Protein AF-0000000084544624 (afdb_homodimer)

Nearest PDB structures (foldseek):
  2cv8-assembly1_B  TM=8.855E-01  e=1.247E-13  Sulfurisphaera tokodaii
  2cv8-assembly1_A  TM=8.814E-01  e=3.179E-13  Sulfurisphaera tokodaii
  5x89-assembly1_A-2  TM=8.756E-01  e=5.962E-12  Methanopyrus kandleri AV19
  3iey-assembly1_B  TM=8.112E-01  e=3.050E-09  Nanoarchaeum equitans
  2zyz-assembly1_A  TM=8.844E-01  e=1.560E-06  Pyrobaculum aerophilum

Solvent-accessible surface area (backbone atoms only — not comparable to full-atom values): 20424 Å² total; per-residue (Å²): 127,87,83,63,68,76,38,64,33,37,53,54,99,90,29,43,36,27,62,53,61,70,55,33,52,55,38,44,75,63,52,46,55,48,79,55,94,80,23,28,37,35,49,69,50,56,46,45,44,33,35,68,71,65,26,42,50,38,25,50,88,92,41,75,53,51,48,70,59,47,49,56,58,47,47,76,79,32,89,54,46,66,60,39,30,48,54,50,46,55,44,43,75,29,36,37,36,64,40,77,44,88,74,72,70,49,25,28,29,36,26,59,63,91,30,72,84,76,48,74,51,54,34,35,35,32,52,43,46,33,81,40,67,44,40,41,46,59,52,50,51,52,44,52,54,36,41,75,72,70,25,43,34,27,41,32,34,36,42,95,87,62,48,76,46,40,29,40,47,44,80,52,79,86,65,74,38,74,73,75,69,63,72,71,65,74,111,126,87,84,64,69,76,38,63,33,36,54,52,96,90,29,44,36,27,61,54,61,70,55,35,52,54,38,46,76,64,51,48,53,48,78,56,96,80,24,29,38,35,49,71,48,55,46,44,46,33,34,68,70,65,25,42,49,36,24,50,87,91,41,74,52,51,47,68,60,48,50,54,58,47,47,76,78,31,87,53,46,66,60,39,30,48,53,50,47,55,44,43,74,29,36,36,36,64,39,78,46,89,74,72,71,50,25,28,30,36,27,58,62,91,32,74,85,76,50,75,50,52,35,36,36,31,54,43,46,32,82,40,67,45,41,41,45,60,51,49,50,51,44,51,54,37,41,74,72,70,24,44,33,28,41,32,34,37,43,94,87,60,49,75,48,38,28,39,48,44,79,52,78,86,65,74,40,76,77,75,70,62,68,72,63,73,110

Radius of gyration: 27.79 Å; Cα contacts (8 Å, |Δi|>4): 700; chains: 2; bounding box: 41×89×65 Å

Organism: NCBI:txid1582439

InterPro domains:
  IPR006676 tRNA-splicing endonuclease [PTHR21227] (35-168)
  IPR006676 tRNA-splicing endonuclease [TIGR00324] (8-170)
  IPR006677 tRNA intron endonuclease, catalytic domain-like [PF01974] (82-166)
  IPR006677 tRNA intron endonuclease, catalytic domain-like [cd22363] (80-170)
  IPR006678 tRNA intron endonuclease, N-terminal [PF02778] (7-71)
  IPR011856 tRNA endonuclease-like domain superfamily [G3DSA:3.40.1350.10] (76-173)
  IPR036167 tRNA intron endonuclease, catalytic domain-like superfamily [SSF53032] (81-171)
  IPR036740 tRNA intron endonuclease, N-terminal domain superfamily [SSF55267] (7-77)

Structure (mmCIF, N/CA/C/O backbone):
data_AF-0000000084544624-model_v1
#
loop_
_entity.id
_entity.type
_entity.pdbx_description
1 polymer 'tRNA intron endonuclease'
#
loop_
_atom_site.group_PDB
_atom_site.id
_atom_site.type_symbol
_atom_site.label_atom_id
_atom_site.label_alt_id
_atom_site.label_comp_id
_atom_site.label_asym_id
_atom_site.label_entity_id
_atom_site.label_seq_id
_atom_site.pdbx_PDB_ins_code
_atom_site.Cartn_x
_atom_site.Cartn_y
_atom_site.Cartn_z
_atom_site.occupancy
_atom_site.B_iso_or_equiv
_atom_site.auth_seq_id
_atom_site.auth_comp_id
_atom_site.auth_asym_id
_atom_site.auth_atom_id
_atom_site.pdbx_PDB_model_num
ATOM 1 N N . MET A 1 1 ? 5.465 -30.672 2.875 1 54.81 1 MET A N 1
ATOM 2 C CA . MET A 1 1 ? 5.984 -31.172 1.601 1 54.81 1 MET A CA 1
ATOM 3 C C . MET A 1 1 ? 4.863 -31.328 0.581 1 54.81 1 MET A C 1
ATOM 5 O O . MET A 1 1 ? 3.713 -31.578 0.951 1 54.81 1 MET A O 1
ATOM 9 N N . GLU A 1 2 ? 5.16 -30.719 -0.629 1 64.62 2 GLU A N 1
ATOM 10 C CA . GLU A 1 2 ? 4.172 -30.844 -1.696 1 64.62 2 GLU A CA 1
ATOM 11 C C . GLU A 1 2 ? 3.812 -32.312 -1.944 1 64.62 2 GLU A C 1
ATOM 13 O O . GLU A 1 2 ? 4.695 -33.156 -2.125 1 64.62 2 GLU A O 1
ATOM 18 N N . ASP A 1 3 ? 2.613 -32.688 -1.65 1 80.75 3 ASP A N 1
ATOM 19 C CA . ASP A 1 3 ? 2.133 -34.062 -1.745 1 80.75 3 ASP A CA 1
ATOM 20 C C . ASP A 1 3 ? 1.668 -34.375 -3.164 1 80.75 3 ASP A C 1
ATOM 22 O O . ASP A 1 3 ? 0.894 -35.312 -3.371 1 80.75 3 ASP A O 1
ATOM 26 N N . THR A 1 4 ? 2.221 -33.719 -4.066 1 87.31 4 THR A N 1
ATOM 27 C CA . THR A 1 4 ? 1.845 -33.938 -5.457 1 87.31 4 THR A CA 1
ATOM 28 C C . THR A 1 4 ? 2.629 -35.125 -6.055 1 87.31 4 THR A C 1
ATOM 30 O O . THR A 1 4 ? 3.852 -35.188 -5.914 1 87.31 4 THR A O 1
ATOM 33 N N . PRO A 1 5 ? 1.947 -36.062 -6.625 1 91.44 5 PRO A N 1
ATOM 34 C CA . PRO A 1 5 ? 2.672 -37.188 -7.25 1 91.44 5 PRO A CA 1
ATOM 35 C C . PRO A 1 5 ? 3.453 -36.75 -8.492 1 91.44 5 PRO A C 1
ATOM 37 O O . PRO A 1 5 ? 3.164 -35.719 -9.07 1 91.44 5 PRO A O 1
ATOM 40 N N . LEU A 1 6 ? 4.43 -37.625 -8.805 1 97.06 6 LEU A N 1
ATOM 41 C CA . LEU A 1 6 ? 5.191 -37.375 -10.023 1 97.06 6 LEU A CA 1
ATOM 42 C C . LEU A 1 6 ? 4.309 -37.531 -11.258 1 97.06 6 LEU A C 1
ATOM 44 O O . LEU A 1 6 ? 3.57 -38.531 -11.375 1 97.06 6 LEU A O 1
ATOM 48 N N . VAL A 1 7 ? 4.363 -36.531 -12.148 1 98.06 7 VAL A N 1
ATOM 49 C CA . VAL A 1 7 ? 3.547 -36.562 -13.359 1 98.06 7 VAL A CA 1
ATOM 50 C C . VAL A 1 7 ? 4.434 -36.375 -14.594 1 98.06 7 VAL A C 1
ATOM 52 O O . VAL A 1 7 ? 5.574 -35.938 -14.484 1 98.06 7 VAL A O 1
ATOM 55 N N . LYS A 1 8 ? 3.906 -36.875 -15.68 1 98.12 8 LYS A N 1
ATOM 56 C CA . LYS A 1 8 ? 4.613 -36.781 -16.953 1 98.12 8 LYS A CA 1
ATOM 57 C C . LYS A 1 8 ? 3.834 -35.906 -17.938 1 98.12 8 LYS A C 1
ATOM 59 O O . LYS A 1 8 ? 2.609 -36 -18.031 1 98.12 8 LYS A O 1
ATOM 64 N N . GLY A 1 9 ? 4.574 -34.969 -18.562 1 98.12 9 GLY A N 1
ATOM 65 C CA . GLY A 1 9 ? 3.939 -34.125 -19.547 1 98.12 9 GLY A CA 1
ATOM 66 C C . GLY A 1 9 ? 4.812 -33.844 -20.75 1 98.12 9 GLY A C 1
ATOM 67 O O . GLY A 1 9 ? 5.977 -34.25 -20.781 1 98.12 9 GLY A O 1
ATOM 68 N N . ILE A 1 10 ? 4.207 -33.281 -21.781 1 98.12 10 ILE A N 1
ATOM 69 C CA . ILE A 1 10 ? 4.918 -32.906 -22.984 1 98.12 10 ILE A CA 1
ATOM 70 C C . ILE A 1 10 ? 4.734 -31.406 -23.219 1 98.12 10 ILE A C 1
ATOM 72 O O . ILE A 1 10 ? 3.707 -30.828 -22.844 1 98.12 10 ILE A O 1
ATOM 76 N N . LEU A 1 11 ? 5.719 -30.766 -23.781 1 97.38 11 LEU A N 1
ATOM 77 C CA . LEU A 1 11 ? 5.641 -29.359 -24.141 1 97.38 11 LEU A CA 1
ATOM 78 C C . LEU A 1 11 ? 4.984 -29.172 -25.5 1 97.38 11 LEU A C 1
ATOM 80 O O . LEU A 1 11 ? 5.492 -29.672 -26.516 1 97.38 11 LEU A O 1
ATOM 84 N N . VAL A 1 12 ? 3.867 -28.547 -25.531 1 93.12 12 VAL A N 1
ATOM 85 C CA . VAL A 1 12 ? 3.145 -28.219 -26.75 1 93.12 12 VAL A CA 1
ATOM 86 C C . VAL A 1 12 ? 3.037 -26.703 -26.906 1 93.12 12 VAL A C 1
ATOM 88 O O . VAL A 1 12 ? 2.389 -26.031 -26.094 1 93.12 12 VAL A O 1
ATOM 91 N N . SER A 1 13 ? 3.652 -25.984 -28 1 90.94 13 SER A N 1
ATOM 92 C CA . SER A 1 13 ? 3.631 -24.547 -28.219 1 90.94 13 SER A CA 1
ATOM 93 C C . SER A 1 13 ? 4.047 -23.797 -26.953 1 90.94 13 SER A C 1
ATOM 95 O O . SER A 1 13 ? 3.346 -22.875 -26.516 1 90.94 13 SER A O 1
ATOM 97 N N . ASP A 1 14 ? 4.977 -24.281 -26.188 1 90.81 14 ASP A N 1
ATOM 98 C CA . ASP A 1 14 ? 5.609 -23.688 -25.016 1 90.81 14 ASP A CA 1
ATOM 99 C C . ASP A 1 14 ? 4.719 -23.812 -23.781 1 90.81 14 ASP A C 1
ATOM 101 O O . ASP A 1 14 ? 4.879 -23.062 -22.812 1 90.81 14 ASP A O 1
ATOM 105 N N . GLN A 1 15 ? 3.762 -24.719 -23.859 1 96.19 15 GLN A N 1
ATOM 106 C CA . GLN A 1 15 ? 2.912 -25.016 -22.719 1 96.19 15 GLN A CA 1
ATOM 107 C C . GLN A 1 15 ? 2.99 -26.5 -22.344 1 96.19 15 GLN A C 1
ATOM 109 O O . GLN A 1 15 ? 2.998 -27.359 -23.219 1 96.19 15 GLN A O 1
ATOM 114 N N . ALA A 1 16 ? 3.084 -26.734 -21.047 1 98.38 16 ALA A N 1
ATOM 115 C CA . ALA A 1 16 ? 3.096 -28.109 -20.578 1 98.38 16 ALA A CA 1
ATOM 116 C C . ALA A 1 16 ? 1.699 -28.719 -20.641 1 98.38 16 ALA A C 1
ATOM 118 O O . ALA A 1 16 ? 0.724 -28.109 -20.203 1 98.38 16 ALA A O 1
ATOM 119 N N . CYS A 1 17 ? 1.664 -29.938 -21.172 1 98.38 17 CYS A N 1
ATOM 120 C CA . CYS A 1 17 ? 0.402 -30.641 -21.359 1 98.38 17 CYS A CA 1
ATOM 121 C C . CYS A 1 17 ? 0.46 -32.031 -20.75 1 98.38 17 CYS A C 1
ATOM 123 O O . CYS A 1 17 ? 1.406 -32.781 -20.984 1 98.38 17 CYS A O 1
ATOM 125 N N . ILE A 1 18 ? -0.492 -32.312 -19.859 1 98.5 18 ILE A N 1
ATOM 126 C CA . ILE A 1 18 ? -0.636 -33.625 -19.234 1 98.5 18 ILE A CA 1
ATOM 127 C C . ILE A 1 18 ? -1.84 -34.375 -19.844 1 98.5 18 ILE A C 1
ATOM 129 O O . ILE A 1 18 ? -2.953 -33.812 -19.844 1 98.5 18 ILE A O 1
ATOM 133 N N . SER A 1 19 ? -1.668 -35.625 -20.297 1 97.81 19 SER A N 1
ATOM 134 C CA . SER A 1 19 ? -2.742 -36.312 -21 1 97.81 19 SER A CA 1
ATOM 135 C C . SER A 1 19 ? -3.221 -37.531 -20.234 1 97.81 19 SER A C 1
ATOM 137 O O . SER A 1 19 ? -4.316 -38.062 -20.484 1 97.81 19 SER A O 1
ATOM 139 N N . ASP A 1 20 ? -2.283 -38.094 -19.344 1 97.44 20 ASP A N 1
ATOM 140 C CA . ASP A 1 20 ? -2.695 -39.25 -18.562 1 97.44 20 ASP A CA 1
ATOM 141 C C . ASP A 1 20 ? -3.861 -38.875 -17.641 1 97.44 20 ASP A C 1
ATOM 143 O O . ASP A 1 20 ? -3.756 -37.969 -16.812 1 97.44 20 ASP A O 1
ATOM 147 N N . GLY A 1 21 ? -4.926 -39.562 -17.734 1 97.25 21 GLY A N 1
ATOM 148 C CA . GLY A 1 21 ? -6.16 -39.25 -17.031 1 97.25 21 GLY A CA 1
ATOM 149 C C . GLY A 1 21 ? -5.992 -39.188 -15.523 1 97.25 21 GLY A C 1
ATOM 150 O O . GLY A 1 21 ? -6.523 -38.281 -14.875 1 97.25 21 GLY A O 1
ATOM 151 N N . ASP A 1 22 ? -5.32 -40.156 -14.969 1 97 22 ASP A N 1
ATOM 152 C CA . ASP A 1 22 ? -5.105 -40.188 -13.523 1 97 22 ASP A CA 1
ATOM 153 C C . ASP A 1 22 ? -4.293 -39 -13.062 1 97 22 ASP A C 1
ATOM 155 O O . ASP A 1 22 ? -4.613 -38.375 -12.047 1 97 22 ASP A O 1
ATOM 159 N N . MET A 1 23 ? -3.305 -38.688 -13.82 1 97.5 23 MET A N 1
ATOM 160 C CA . MET A 1 23 ? -2.451 -37.562 -13.492 1 97.5 23 MET A CA 1
ATOM 161 C C . MET A 1 23 ? -3.223 -36.25 -13.609 1 97.5 23 MET A C 1
ATOM 163 O O . MET A 1 23 ? -3.066 -35.344 -12.781 1 97.5 23 MET A O 1
ATOM 167 N N . VAL A 1 24 ? -4.02 -36.156 -14.656 1 97.56 24 VAL A N 1
ATOM 168 C CA . VAL A 1 24 ? -4.863 -35 -14.859 1 97.56 24 VAL A CA 1
ATOM 169 C C . VAL A 1 24 ? -5.766 -34.781 -13.641 1 97.56 24 VAL A C 1
ATOM 171 O O . VAL A 1 24 ? -5.844 -33.688 -13.102 1 97.56 24 VAL A O 1
ATOM 174 N N . HIS A 1 25 ? -6.395 -35.844 -13.227 1 95.69 25 HIS A N 1
ATOM 175 C CA . HIS A 1 25 ? -7.328 -35.781 -12.109 1 95.69 25 HIS A CA 1
ATOM 176 C C . HIS A 1 25 ? -6.625 -35.344 -10.828 1 95.69 25 HIS A C 1
ATOM 178 O O . HIS A 1 25 ? -7.133 -34.5 -10.094 1 95.69 25 HIS A O 1
ATOM 184 N N . GLU A 1 26 ? -5.457 -35.844 -10.562 1 94.25 26 GLU A N 1
ATOM 185 C CA . GLU A 1 26 ? -4.691 -35.531 -9.367 1 94.25 26 GLU A CA 1
ATOM 186 C C . GLU A 1 26 ? -4.309 -34.062 -9.336 1 94.25 26 GLU A C 1
ATOM 188 O O . GLU A 1 26 ? -4.465 -33.375 -8.32 1 94.25 26 GLU A O 1
ATOM 193 N N . LEU A 1 27 ? -3.818 -33.594 -10.422 1 96.25 27 LEU A N 1
ATOM 194 C CA . LEU A 1 27 ? -3.391 -32.188 -10.516 1 96.25 27 LEU A CA 1
ATOM 195 C C . LEU A 1 27 ? -4.586 -31.25 -10.406 1 96.25 27 LEU A C 1
ATOM 197 O O . LEU A 1 27 ? -4.512 -30.234 -9.727 1 96.25 27 LEU A O 1
ATOM 201 N N . GLU A 1 28 ? -5.621 -31.641 -11.062 1 94 28 GLU A N 1
ATOM 202 C CA . GLU A 1 28 ? -6.828 -30.828 -11.023 1 94 28 GLU A CA 1
ATOM 203 C C . GLU A 1 28 ? -7.34 -30.672 -9.594 1 94 28 GLU A C 1
ATOM 205 O O . GLU A 1 28 ? -7.727 -29.578 -9.18 1 94 28 GLU A O 1
ATOM 210 N N . LEU A 1 29 ? -7.34 -31.703 -8.836 1 90.31 29 LEU A N 1
ATOM 211 C CA . LEU A 1 29 ? -7.805 -31.688 -7.453 1 90.31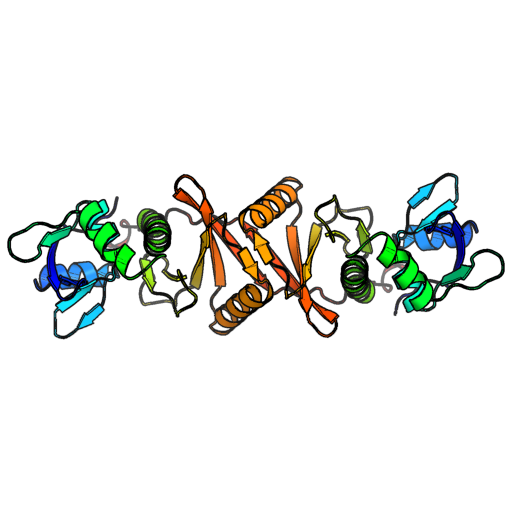 29 LEU A CA 1
ATOM 212 C C . LEU A 1 29 ? -6.957 -30.75 -6.602 1 90.31 29 LEU A C 1
ATOM 214 O O . LEU A 1 29 ? -7.457 -30.141 -5.648 1 90.31 29 LEU A O 1
ATOM 218 N N . LYS A 1 30 ? -5.758 -30.656 -7.023 1 92 30 LYS A N 1
ATOM 219 C CA . LYS A 1 30 ? -4.836 -29.828 -6.238 1 92 30 LYS A CA 1
ATOM 220 C C . LYS A 1 30 ? -4.805 -28.391 -6.746 1 92 30 LYS A C 1
ATOM 222 O O . LYS A 1 30 ? -4.039 -27.578 -6.242 1 92 30 LYS A O 1
ATOM 227 N N . GLY A 1 31 ? -5.555 -28.125 -7.785 1 92.56 31 GLY A N 1
ATOM 228 C CA . GLY A 1 31 ? -5.742 -26.75 -8.242 1 92.56 31 GLY A CA 1
ATOM 229 C C . GLY A 1 31 ? -4.777 -26.359 -9.344 1 92.56 31 GLY A C 1
ATOM 230 O O . GLY A 1 31 ? -4.59 -25.172 -9.609 1 92.56 31 GLY A O 1
ATOM 231 N N . TYR A 1 32 ? -4.148 -27.375 -9.953 1 96.38 32 TYR A N 1
ATOM 232 C CA . TYR A 1 32 ? -3.213 -27.062 -11.023 1 96.38 32 TYR A CA 1
ATOM 233 C C . TYR A 1 32 ? -3.922 -27.016 -12.375 1 96.38 32 TYR A C 1
ATOM 235 O O . TYR A 1 32 ? -4.84 -27.797 -12.625 1 96.38 32 TYR A O 1
ATOM 243 N N . GLY A 1 33 ? -3.541 -26.109 -13.188 1 96.88 33 GLY A N 1
ATOM 244 C CA . GLY A 1 33 ? -3.809 -26.109 -14.617 1 96.88 33 GLY A CA 1
ATOM 245 C C . GLY A 1 33 ? -5.273 -25.891 -14.953 1 96.88 33 GLY A C 1
ATOM 246 O O . GLY A 1 33 ? -6.062 -25.5 -14.094 1 96.88 33 GLY A O 1
ATOM 247 N N . GLU A 1 34 ? -5.539 -25.984 -16.219 1 96.69 34 GLU A N 1
ATOM 248 C CA . GLU A 1 34 ? -6.875 -25.922 -16.812 1 96.69 34 GLU A CA 1
ATOM 249 C C . GLU A 1 34 ? -7.117 -27.078 -17.766 1 96.69 34 GLU A C 1
ATOM 251 O O . GLU A 1 34 ? -6.227 -27.469 -18.531 1 96.69 34 GLU A O 1
ATOM 256 N N . ILE A 1 35 ? -8.312 -27.594 -17.688 1 96.62 35 ILE A N 1
ATOM 257 C CA . ILE A 1 35 ? -8.641 -28.75 -18.516 1 96.62 35 ILE A CA 1
ATOM 258 C C . ILE A 1 35 ? -9.242 -28.281 -19.844 1 96.62 35 ILE A C 1
ATOM 260 O O . ILE A 1 35 ? -10.125 -27.422 -19.859 1 96.62 35 ILE A O 1
ATOM 264 N N . GLU A 1 36 ? -8.711 -28.766 -20.859 1 95.88 36 GLU A N 1
ATOM 265 C CA . GLU A 1 36 ? -9.242 -28.594 -22.219 1 95.88 36 GLU A CA 1
ATOM 266 C C . GLU A 1 36 ? -9.195 -29.891 -23 1 95.88 36 GLU A C 1
ATOM 268 O O . GLU A 1 36 ? -8.125 -30.469 -23.188 1 95.88 36 GLU A O 1
ATOM 273 N N . LYS A 1 37 ? -10.367 -30.438 -23.438 1 94.69 37 LYS A N 1
ATOM 274 C CA . LYS A 1 37 ? -10.461 -31.672 -24.203 1 94.69 37 LYS A CA 1
ATOM 275 C C . LYS A 1 37 ? -9.758 -32.812 -23.5 1 94.69 37 LYS A C 1
ATOM 277 O O . LYS A 1 37 ? -8.906 -33.5 -24.078 1 94.69 37 LYS A O 1
ATOM 282 N N . GLU A 1 38 ? -9.953 -32.969 -22.203 1 95.25 38 GLU A N 1
ATOM 283 C CA . GLU A 1 38 ? -9.531 -34.094 -21.344 1 95.25 38 GLU A CA 1
ATOM 284 C C . GLU A 1 38 ? -8.031 -34.031 -21.078 1 95.25 38 GLU A C 1
ATOM 286 O O . GLU A 1 38 ? -7.445 -35 -20.578 1 95.25 38 GLU A O 1
ATOM 291 N N . LYS A 1 39 ? -7.418 -32.969 -21.5 1 97.69 39 LYS A N 1
ATOM 292 C CA . LYS A 1 39 ? -6.016 -32.719 -21.188 1 97.69 39 LYS A CA 1
ATOM 293 C C . LYS A 1 39 ? -5.867 -31.547 -20.219 1 97.69 39 LYS A C 1
ATOM 295 O O . LYS A 1 39 ? -6.734 -30.672 -20.156 1 97.69 39 LYS A O 1
ATOM 300 N N . LEU A 1 40 ? -4.805 -31.656 -19.453 1 98.31 40 LEU A N 1
ATOM 301 C CA . LEU A 1 40 ? -4.539 -30.578 -18.516 1 98.31 40 LEU A CA 1
ATOM 302 C C . LEU A 1 40 ? -3.371 -29.719 -18.984 1 98.31 40 LEU A C 1
ATOM 304 O O . LEU A 1 40 ? -2.293 -30.234 -19.281 1 98.31 40 LEU A O 1
ATOM 308 N N . PHE A 1 41 ? -3.619 -28.438 -19.141 1 98.5 41 PHE A N 1
ATOM 309 C CA . PHE A 1 41 ? -2.594 -27.484 -19.531 1 98.5 41 PHE A CA 1
ATOM 310 C C . PHE A 1 41 ? -2.135 -26.656 -18.328 1 98.5 41 PHE A C 1
ATOM 312 O O . PHE A 1 41 ? -2.957 -26.094 -17.609 1 98.5 41 PHE A O 1
ATOM 319 N N . LEU A 1 42 ? -0.864 -26.656 -18.141 1 98.44 42 LEU A N 1
ATOM 320 C CA . LEU A 1 42 ? -0.293 -25.922 -17.016 1 98.44 42 LEU A CA 1
ATOM 321 C C . LEU A 1 42 ? 0.151 -24.531 -17.453 1 98.44 42 LEU A C 1
ATOM 323 O O . LEU A 1 42 ? 0.686 -24.344 -18.547 1 98.44 42 LEU A O 1
ATOM 327 N N . LYS A 1 43 ? -0.069 -23.594 -16.578 1 97.75 43 LYS A N 1
ATOM 328 C CA . LYS A 1 43 ? 0.558 -22.281 -16.75 1 97.75 43 LYS A CA 1
ATOM 329 C C . LYS A 1 43 ? 2.072 -22.375 -16.578 1 97.75 43 LYS A C 1
ATOM 331 O O . LYS A 1 43 ? 2.58 -23.328 -15.992 1 97.75 43 LYS A O 1
ATOM 336 N N . GLN A 1 44 ? 2.762 -21.375 -17.062 1 98.06 44 GLN A N 1
ATOM 337 C CA . GLN A 1 44 ? 4.219 -21.359 -17 1 98.06 44 GLN A CA 1
ATOM 338 C C . GLN A 1 44 ? 4.711 -21.469 -15.562 1 98.06 44 GLN A C 1
ATOM 340 O O . GLN A 1 44 ? 5.602 -22.266 -15.266 1 98.06 44 GLN A O 1
ATOM 345 N N . PHE A 1 45 ? 4.117 -20.703 -14.648 1 98.25 45 PHE A N 1
ATOM 346 C CA . PHE A 1 45 ? 4.582 -20.688 -13.266 1 98.25 45 PHE A CA 1
ATOM 347 C C . PHE A 1 45 ? 4.258 -22.016 -12.578 1 98.25 45 PHE A C 1
ATOM 349 O O . PHE A 1 45 ? 5.004 -22.469 -11.703 1 98.25 45 PHE A O 1
ATOM 356 N N . GLU A 1 46 ? 3.193 -22.625 -12.945 1 98.56 46 GLU A N 1
ATOM 357 C CA . GLU A 1 46 ? 2.871 -23.953 -12.414 1 98.56 46 GLU A CA 1
ATOM 358 C C . GLU A 1 46 ? 3.887 -24.984 -12.875 1 98.56 46 GLU A C 1
ATOM 360 O O . GLU A 1 46 ? 4.352 -25.812 -12.078 1 98.56 46 GLU A O 1
ATOM 365 N N . THR A 1 47 ? 4.168 -24.922 -14.156 1 98.75 47 THR A N 1
ATOM 366 C CA . THR A 1 47 ? 5.156 -25.828 -14.734 1 98.75 47 THR A CA 1
ATOM 367 C C . THR A 1 47 ? 6.504 -25.672 -14.031 1 98.75 47 THR A C 1
ATOM 369 O O . THR A 1 47 ? 7.113 -26.656 -13.617 1 98.75 47 THR A O 1
ATOM 372 N N . LEU A 1 48 ? 6.91 -24.469 -13.922 1 98.81 48 LEU A N 1
ATOM 373 C CA . LEU A 1 48 ? 8.172 -24.188 -13.25 1 98.81 48 LEU A CA 1
ATOM 374 C C . LEU A 1 48 ? 8.172 -24.734 -11.828 1 98.81 48 LEU A C 1
ATOM 376 O O . LEU A 1 48 ? 9.156 -25.328 -11.391 1 98.81 48 LEU A O 1
ATOM 380 N N . TYR A 1 49 ? 7.102 -24.578 -11.164 1 98.69 49 TYR A N 1
ATOM 381 C CA . TYR A 1 49 ? 7.008 -25.047 -9.789 1 98.69 49 TYR A CA 1
ATOM 382 C C . TYR A 1 49 ? 7.133 -26.562 -9.727 1 98.69 49 TYR A C 1
ATOM 384 O O . TYR A 1 49 ? 7.879 -27.109 -8.906 1 98.69 49 TYR A O 1
ATOM 392 N N . LEU A 1 50 ? 6.395 -27.25 -10.547 1 98.56 50 LEU A N 1
ATOM 393 C CA . LEU A 1 50 ? 6.41 -28.703 -10.539 1 98.56 50 LEU A CA 1
ATOM 394 C C . LEU A 1 50 ? 7.773 -29.234 -10.961 1 98.56 50 LEU A C 1
ATOM 396 O O . LEU A 1 50 ? 8.219 -30.281 -10.469 1 98.56 50 LEU A O 1
ATOM 400 N N . LEU A 1 51 ? 8.461 -28.578 -11.906 1 98.62 51 LEU A N 1
ATOM 401 C CA . LEU A 1 51 ? 9.836 -28.922 -12.25 1 98.62 51 LEU A CA 1
ATOM 402 C C . LEU A 1 51 ? 10.766 -28.688 -11.07 1 98.62 51 LEU A C 1
ATOM 404 O O . LEU A 1 51 ? 11.617 -29.531 -10.766 1 98.62 51 LEU A O 1
ATOM 408 N N . TYR A 1 52 ? 10.586 -27.578 -10.445 1 98.38 52 TYR A N 1
ATOM 409 C CA . TYR A 1 52 ? 11.406 -27.188 -9.297 1 98.38 52 TYR A CA 1
ATOM 410 C C . TYR A 1 52 ? 11.305 -28.219 -8.18 1 98.38 52 TYR A C 1
ATOM 412 O O . TYR A 1 52 ? 12.312 -28.578 -7.559 1 98.38 52 TYR A O 1
ATOM 420 N N . THR A 1 53 ? 10.133 -28.734 -7.922 1 97.88 53 THR A N 1
ATOM 421 C CA . THR A 1 53 ? 9.891 -29.672 -6.832 1 97.88 53 THR A CA 1
ATOM 422 C C . THR A 1 53 ? 10.117 -31.109 -7.301 1 97.88 53 THR A C 1
ATOM 424 O O . THR A 1 53 ? 9.852 -32.062 -6.559 1 97.88 53 THR A O 1
ATOM 427 N N . SER A 1 54 ? 10.5 -31.297 -8.555 1 97.69 54 SER A N 1
ATOM 428 C CA . SER A 1 54 ? 10.781 -32.594 -9.156 1 97.69 54 SER A CA 1
ATOM 429 C C . SER A 1 54 ? 9.516 -33.438 -9.227 1 97.69 54 SER A C 1
ATOM 431 O O . SER A 1 54 ? 9.57 -34.656 -9.016 1 97.69 54 SER A O 1
ATOM 433 N N . LYS A 1 55 ? 8.398 -32.812 -9.438 1 98.25 55 LYS A N 1
ATOM 434 C CA . LYS A 1 55 ? 7.137 -33.531 -9.523 1 98.25 55 LYS A CA 1
ATOM 435 C C . LYS A 1 55 ? 6.648 -33.594 -10.969 1 98.25 55 LYS A C 1
ATOM 437 O O . LYS A 1 55 ? 5.562 -34.125 -11.234 1 98.25 55 LYS A O 1
ATOM 442 N N . LEU A 1 56 ? 7.449 -33.156 -11.906 1 98.56 56 LEU A N 1
ATOM 443 C CA . LEU A 1 56 ? 7.086 -33.156 -13.32 1 98.56 56 LEU A CA 1
ATOM 444 C C . LEU A 1 56 ? 8.266 -33.594 -14.18 1 98.56 56 LEU A C 1
ATOM 446 O O . LEU A 1 56 ? 9.375 -33.094 -14.023 1 98.56 56 LEU A O 1
ATOM 450 N N . ILE A 1 57 ? 8.047 -34.594 -14.891 1 98.5 57 ILE A N 1
ATOM 451 C CA . ILE A 1 57 ? 8.945 -34.906 -15.984 1 98.5 57 ILE A CA 1
ATOM 452 C C . ILE A 1 57 ? 8.398 -34.344 -17.297 1 98.5 57 ILE A C 1
ATOM 454 O O . ILE A 1 57 ? 7.355 -34.812 -17.781 1 98.5 57 ILE A O 1
ATOM 458 N N . LEU A 1 58 ? 9.039 -33.344 -17.875 1 98.62 58 LEU A N 1
ATOM 459 C CA . LEU A 1 58 ? 8.57 -32.625 -19.047 1 98.62 58 LEU A CA 1
ATOM 460 C C . LEU A 1 58 ? 9.453 -32.938 -20.25 1 98.62 58 LEU A C 1
ATOM 462 O O . LEU A 1 58 ? 10.68 -32.938 -20.156 1 98.62 58 LEU A O 1
ATOM 466 N N . LYS A 1 59 ? 8.836 -33.281 -21.328 1 98.06 59 LYS A N 1
ATOM 467 C CA . LYS A 1 59 ? 9.602 -33.594 -22.531 1 98.06 59 LYS A CA 1
ATOM 468 C C . LYS A 1 59 ? 9.164 -32.719 -23.703 1 98.06 59 LYS A C 1
ATOM 470 O O . LYS A 1 59 ? 8 -32.344 -23.812 1 98.06 59 LYS A O 1
ATOM 475 N N . LYS A 1 60 ? 10.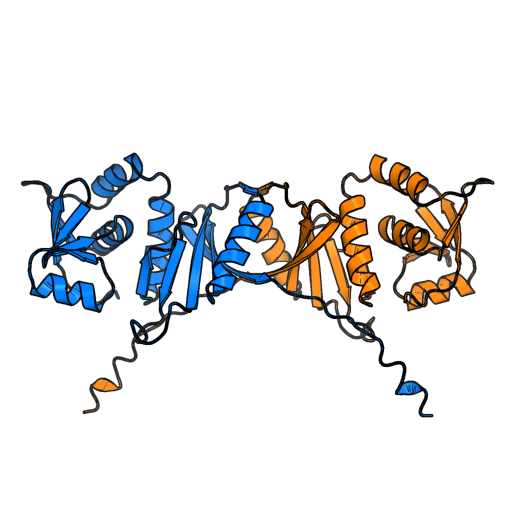016 -32.344 -24.5 1 96 60 LYS A N 1
ATOM 476 C CA . LYS A 1 60 ? 9.805 -31.797 -25.844 1 96 60 LYS A CA 1
ATOM 477 C C . LYS A 1 60 ? 10.375 -32.719 -26.906 1 96 60 LYS A C 1
ATOM 479 O O . LYS A 1 60 ? 11.594 -32.781 -27.094 1 96 60 LYS A O 1
ATOM 484 N N . GLY A 1 61 ? 9.547 -33.406 -27.562 1 91.94 61 GLY A N 1
ATOM 485 C CA . GLY A 1 61 ? 10.039 -34.5 -28.391 1 91.94 61 GLY A CA 1
ATOM 486 C C . GLY A 1 61 ? 10.742 -35.562 -27.578 1 91.94 61 GLY A C 1
ATOM 487 O O . GLY A 1 61 ? 10.156 -36.156 -26.656 1 91.94 61 GLY A O 1
ATOM 488 N N . LYS A 1 62 ? 12.031 -35.812 -27.812 1 91.81 62 LYS A N 1
ATOM 489 C CA . LYS A 1 62 ? 12.781 -36.875 -27.094 1 91.81 62 LYS A CA 1
ATOM 490 C C . LYS A 1 62 ? 13.648 -36.25 -26 1 91.81 62 LYS A C 1
ATOM 492 O O . LYS A 1 62 ? 14.281 -36.969 -25.219 1 91.81 62 LYS A O 1
ATOM 497 N N . LYS A 1 63 ? 13.555 -35 -25.938 1 96.06 63 LYS A N 1
ATOM 498 C CA . LYS A 1 63 ? 14.445 -34.312 -25 1 96.06 63 LYS A CA 1
ATOM 499 C C . LYS A 1 63 ? 13.711 -33.938 -23.719 1 96.06 63 LYS A C 1
ATOM 501 O O . LYS A 1 63 ? 12.578 -33.438 -23.781 1 96.06 63 LYS A O 1
ATOM 506 N N . GLN A 1 64 ? 14.344 -34.219 -22.672 1 97.5 64 GLN A N 1
ATOM 507 C CA . GLN A 1 64 ? 13.789 -33.781 -21.391 1 97.5 64 GLN A CA 1
ATOM 508 C C . GLN A 1 64 ? 14.094 -32.312 -21.125 1 97.5 64 GLN A C 1
ATOM 510 O O . GLN A 1 64 ? 15.211 -31.844 -21.375 1 97.5 64 GLN A O 1
ATOM 515 N N . ILE A 1 65 ? 13.148 -31.594 -20.703 1 98 65 ILE A N 1
ATOM 516 C CA . ILE A 1 65 ? 13.273 -30.172 -20.375 1 98 65 ILE A CA 1
ATOM 517 C C . ILE A 1 65 ? 13.352 -30 -18.859 1 98 65 ILE A C 1
ATOM 519 O O . ILE A 1 65 ? 12.469 -30.453 -18.141 1 98 65 ILE A O 1
ATOM 523 N N . ASP A 1 66 ? 14.414 -29.359 -18.391 1 98.19 66 ASP A N 1
ATOM 524 C CA . ASP A 1 66 ? 14.547 -29.141 -16.969 1 98.19 66 ASP A CA 1
ATOM 525 C C . ASP A 1 66 ? 14.117 -27.719 -16.594 1 98.19 66 ASP A C 1
ATOM 527 O O . ASP A 1 66 ? 13.641 -26.953 -17.438 1 98.19 66 ASP A O 1
ATOM 531 N N . PHE A 1 67 ? 14.219 -27.391 -15.359 1 98.62 67 PHE A N 1
ATOM 532 C CA . PHE A 1 67 ? 13.766 -26.125 -14.805 1 98.62 67 PHE A CA 1
ATOM 533 C C . PHE A 1 67 ? 14.43 -24.953 -15.523 1 98.62 67 PHE A C 1
ATOM 535 O O . PHE A 1 67 ? 13.75 -24.047 -16.016 1 98.62 67 PHE A O 1
ATOM 542 N N . ASP A 1 68 ? 15.734 -24.953 -15.609 1 98.5 68 ASP A N 1
ATOM 543 C CA . ASP A 1 68 ? 16.5 -23.828 -16.172 1 98.5 68 ASP A CA 1
ATOM 544 C C . ASP A 1 68 ? 16.156 -23.609 -17.641 1 98.5 68 ASP A C 1
ATOM 546 O O . ASP A 1 68 ? 15.977 -22.469 -18.078 1 98.5 68 ASP A O 1
ATOM 550 N N . SER A 1 69 ? 16.109 -24.734 -18.344 1 97.69 69 SER A N 1
ATOM 551 C CA . SER A 1 69 ? 15.75 -24.641 -19.75 1 97.69 69 SER A CA 1
ATOM 552 C C . SER A 1 69 ? 14.352 -24.047 -19.938 1 97.69 69 SER A C 1
ATOM 554 O O . SER A 1 69 ? 14.141 -23.188 -20.781 1 97.69 69 SER A O 1
ATOM 556 N N . PHE A 1 70 ? 13.414 -24.531 -19.156 1 98.44 70 PHE A N 1
ATOM 557 C CA . PHE A 1 70 ? 12.047 -24.031 -19.281 1 98.44 70 PHE A CA 1
ATOM 558 C C . PHE A 1 70 ? 11.961 -22.578 -18.844 1 98.44 70 PHE A C 1
ATOM 560 O O . PHE A 1 70 ? 11.242 -21.781 -19.453 1 98.44 70 PHE A O 1
ATOM 567 N N . MET A 1 71 ? 12.664 -22.172 -17.797 1 98.44 71 MET A N 1
ATOM 568 C CA . MET A 1 71 ? 12.727 -20.781 -17.375 1 98.44 71 MET A CA 1
ATOM 569 C C . MET A 1 71 ? 13.195 -19.891 -18.516 1 98.44 71 MET A C 1
ATOM 571 O O . MET A 1 71 ? 12.617 -18.828 -18.75 1 98.44 71 MET A O 1
ATOM 575 N N . ASN A 1 72 ? 14.164 -20.328 -19.156 1 97.69 72 ASN A N 1
ATOM 576 C CA . ASN A 1 72 ? 14.688 -19.562 -20.297 1 97.69 72 ASN A CA 1
ATOM 577 C C . ASN A 1 72 ? 13.633 -19.406 -21.391 1 97.69 72 ASN A C 1
ATOM 579 O O . ASN A 1 72 ? 13.508 -18.328 -21.984 1 97.69 72 ASN A O 1
ATOM 583 N N . ILE A 1 73 ? 12.969 -20.469 -21.625 1 96.94 73 ILE A N 1
ATOM 584 C CA . ILE A 1 73 ? 11.891 -20.422 -22.609 1 96.94 73 ILE A CA 1
ATOM 585 C C . ILE A 1 73 ? 10.844 -19.391 -22.172 1 96.94 73 ILE A C 1
ATOM 587 O O . ILE A 1 73 ? 10.414 -18.562 -22.969 1 96.94 73 ILE A O 1
ATOM 591 N N . CYS A 1 74 ? 10.422 -19.438 -20.938 1 97.88 74 CYS A N 1
ATOM 592 C CA . CYS A 1 74 ? 9.383 -18.578 -20.391 1 97.88 74 CYS A CA 1
ATOM 593 C C . CYS A 1 74 ? 9.812 -17.109 -20.438 1 97.88 74 CYS A C 1
ATOM 595 O O . CYS A 1 74 ? 9 -16.234 -20.734 1 97.88 74 CYS A O 1
ATOM 597 N N . GLN A 1 75 ? 11.047 -16.859 -20.156 1 97.25 75 GLN A N 1
ATOM 598 C CA . GLN A 1 75 ? 11.562 -15.492 -20.062 1 97.25 75 GLN A CA 1
ATOM 599 C C . GLN A 1 75 ? 11.516 -14.789 -21.406 1 97.25 75 GLN A C 1
ATOM 601 O O . GLN A 1 75 ? 11.5 -13.562 -21.484 1 97.25 75 GLN A O 1
ATOM 606 N N . LYS A 1 76 ? 11.461 -15.508 -22.484 1 96.19 76 LYS A N 1
ATOM 607 C CA . LYS A 1 76 ? 11.383 -14.938 -23.828 1 96.19 76 LYS A CA 1
ATOM 608 C C . LYS A 1 76 ? 10.023 -14.297 -24.078 1 96.19 76 LYS A C 1
ATOM 610 O O . LYS A 1 76 ? 9.914 -13.352 -24.859 1 96.19 76 LYS A O 1
ATOM 615 N N . THR A 1 77 ? 9.047 -14.766 -23.375 1 95.19 77 THR A N 1
ATOM 616 C CA . THR A 1 77 ? 7.691 -14.297 -23.672 1 95.19 77 THR A CA 1
ATOM 617 C C . THR A 1 77 ? 7.121 -13.531 -22.484 1 95.19 77 THR A C 1
ATOM 619 O O . THR A 1 77 ? 6.152 -12.781 -22.625 1 95.19 77 THR A O 1
ATOM 622 N N . ASP A 1 78 ? 7.648 -13.758 -21.359 1 95.38 78 ASP A N 1
ATOM 623 C CA . ASP A 1 78 ? 7.145 -13.133 -20.141 1 95.38 78 ASP A CA 1
ATOM 624 C C . ASP A 1 78 ? 8.289 -12.648 -19.25 1 95.38 78 ASP A C 1
ATOM 626 O O . ASP A 1 78 ? 8.891 -13.438 -18.516 1 95.38 78 ASP A O 1
ATOM 630 N N . SER A 1 79 ? 8.516 -11.359 -19.219 1 93.62 79 SER A N 1
ATOM 631 C CA . SER A 1 79 ? 9.625 -10.773 -18.469 1 93.62 79 SER A CA 1
ATOM 632 C C . SER A 1 79 ? 9.383 -10.859 -16.969 1 93.62 79 SER A C 1
ATOM 634 O O . SER A 1 79 ? 10.305 -10.664 -16.172 1 93.62 79 SER A O 1
ATOM 636 N N . GLU A 1 80 ? 8.164 -11.227 -16.562 1 94.56 80 GLU A N 1
ATOM 637 C CA . GLU A 1 80 ? 7.844 -11.258 -15.141 1 94.56 80 GLU A CA 1
ATOM 638 C C . GLU A 1 80 ? 7.754 -12.688 -14.625 1 94.56 80 GLU A C 1
ATOM 640 O O . GLU A 1 80 ? 7.316 -12.922 -13.5 1 94.56 80 GLU A O 1
ATOM 645 N N . ILE A 1 81 ? 8.156 -13.562 -15.359 1 96.75 81 ILE A N 1
ATOM 646 C CA . ILE A 1 81 ? 7.91 -14.961 -15.039 1 96.75 81 ILE A CA 1
ATOM 647 C C . ILE A 1 81 ? 8.648 -15.328 -13.75 1 96.75 81 ILE A C 1
ATOM 649 O O . ILE A 1 81 ? 8.148 -16.109 -12.945 1 96.75 81 ILE A O 1
ATOM 653 N N . LEU A 1 82 ? 9.875 -14.82 -13.57 1 95.75 82 LEU A N 1
ATOM 654 C CA . LEU A 1 82 ? 10.594 -15.133 -12.344 1 95.75 82 LEU A CA 1
ATOM 655 C C . LEU A 1 82 ? 9.828 -14.625 -11.125 1 95.75 82 LEU A C 1
ATOM 657 O O . LEU A 1 82 ? 9.688 -15.344 -10.133 1 95.75 82 LEU A O 1
ATOM 661 N N . THR A 1 83 ? 9.305 -13.43 -11.242 1 95.94 83 THR A N 1
ATOM 662 C CA . THR A 1 83 ? 8.5 -12.859 -10.172 1 95.94 83 THR A CA 1
ATOM 663 C C . THR A 1 83 ? 7.273 -13.727 -9.898 1 95.94 83 THR A C 1
ATOM 665 O O . THR A 1 83 ? 6.992 -14.062 -8.75 1 95.94 83 THR A O 1
ATOM 668 N N . LYS A 1 84 ? 6.613 -14.086 -10.945 1 97.31 84 LYS A N 1
ATOM 669 C CA . LYS A 1 84 ? 5.438 -14.938 -10.812 1 97.31 84 LYS A CA 1
ATOM 670 C C . LYS A 1 84 ? 5.793 -16.266 -10.156 1 97.31 84 LYS A C 1
ATOM 672 O O . LYS A 1 84 ? 5.102 -16.719 -9.234 1 97.31 84 LYS A O 1
ATOM 677 N N . PHE A 1 85 ? 6.898 -16.828 -10.562 1 98.12 85 PHE A N 1
ATOM 678 C CA . PHE A 1 85 ? 7.336 -18.109 -10.016 1 98.12 85 PHE A CA 1
ATOM 679 C C . PHE A 1 85 ? 7.637 -17.984 -8.523 1 98.12 85 PHE A C 1
ATOM 681 O O . PHE A 1 85 ? 7.223 -18.844 -7.734 1 98.12 85 PHE A O 1
ATOM 688 N N . LEU A 1 86 ? 8.32 -16.969 -8.141 1 98 86 LEU A N 1
ATOM 689 C CA . LEU A 1 86 ? 8.734 -16.828 -6.75 1 98 86 LEU A CA 1
ATOM 690 C C . LEU A 1 86 ? 7.52 -16.656 -5.84 1 98 86 LEU A C 1
ATOM 692 O O . LEU A 1 86 ? 7.473 -17.234 -4.754 1 98 86 LEU A O 1
ATOM 696 N N . ILE A 1 87 ? 6.559 -15.891 -6.285 1 98.06 87 ILE A N 1
ATOM 697 C CA . ILE A 1 87 ? 5.344 -15.711 -5.496 1 98.06 87 ILE A CA 1
ATOM 698 C C . ILE A 1 87 ? 4.574 -17.031 -5.43 1 98.06 87 ILE A C 1
ATOM 700 O O . ILE A 1 87 ? 4.168 -17.469 -4.352 1 98.06 87 ILE A O 1
ATOM 704 N N . TYR A 1 88 ? 4.406 -17.641 -6.574 1 97.88 88 TYR A N 1
ATOM 705 C CA . TYR A 1 88 ? 3.693 -18.922 -6.656 1 97.88 88 TYR A CA 1
ATOM 706 C C . TYR A 1 88 ? 4.336 -19.953 -5.746 1 97.88 88 TYR A C 1
ATOM 708 O O . TYR A 1 88 ? 3.648 -20.609 -4.957 1 97.88 88 TYR A O 1
ATOM 716 N N . ARG A 1 89 ? 5.625 -20.094 -5.863 1 97.44 89 ARG A N 1
ATOM 717 C CA . ARG A 1 89 ? 6.383 -21.062 -5.07 1 97.44 89 ARG A CA 1
ATOM 718 C C . ARG A 1 89 ? 6.195 -20.812 -3.578 1 97.44 89 ARG A C 1
ATOM 720 O O . ARG A 1 89 ? 5.949 -21.75 -2.812 1 97.44 89 ARG A O 1
ATOM 727 N N . ASP A 1 90 ? 6.305 -1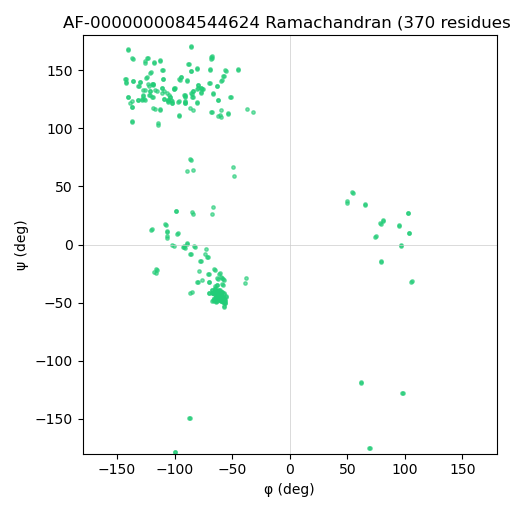9.594 -3.174 1 96.94 90 ASP A N 1
ATOM 728 C CA . ASP A 1 90 ? 6.184 -19.266 -1.757 1 96.94 90 ASP A CA 1
ATOM 729 C C . ASP A 1 90 ? 4.816 -19.672 -1.214 1 96.94 90 ASP A C 1
ATOM 731 O O . ASP A 1 90 ? 4.723 -20.312 -0.167 1 96.94 90 ASP A O 1
ATOM 735 N N . LEU A 1 91 ? 3.816 -19.328 -1.923 1 95.69 91 LEU A N 1
ATOM 736 C CA . LEU A 1 91 ? 2.453 -19.594 -1.477 1 95.69 91 LEU A CA 1
ATOM 737 C C . LEU A 1 91 ? 2.145 -21.094 -1.527 1 95.69 91 LEU A C 1
ATOM 739 O O . LEU A 1 91 ? 1.541 -21.641 -0.602 1 95.69 91 LEU A O 1
ATOM 743 N N . ARG A 1 92 ? 2.559 -21.75 -2.555 1 94.88 92 ARG A N 1
ATOM 744 C CA . ARG A 1 92 ? 2.342 -23.188 -2.662 1 94.88 92 ARG A CA 1
ATOM 745 C C . ARG A 1 92 ? 3.061 -23.938 -1.54 1 94.88 92 ARG A C 1
ATOM 747 O O . ARG A 1 92 ? 2.504 -24.875 -0.953 1 94.88 92 ARG A O 1
ATOM 754 N N . ASN A 1 93 ? 4.262 -23.516 -1.303 1 94.12 93 ASN A N 1
ATOM 755 C CA . ASN A 1 93 ? 5.02 -24.141 -0.22 1 94.12 93 ASN A CA 1
ATOM 756 C C . ASN A 1 93 ? 4.305 -24 1.12 1 94.12 93 ASN A C 1
ATOM 758 O O . ASN A 1 93 ? 4.434 -24.844 1.996 1 94.12 93 ASN A O 1
ATOM 762 N N . ARG A 1 94 ? 3.596 -23 1.212 1 92.12 94 ARG A N 1
ATOM 763 C CA . ARG A 1 94 ? 2.865 -22.75 2.447 1 92.12 94 ARG A CA 1
ATOM 764 C C . ARG A 1 94 ? 1.532 -23.484 2.459 1 92.12 94 ARG A C 1
ATOM 766 O O . ARG A 1 94 ? 0.804 -23.453 3.453 1 92.12 94 ARG A O 1
ATOM 773 N N . GLY A 1 95 ? 1.17 -24.062 1.359 1 90.56 95 GLY A N 1
ATOM 774 C CA . GLY A 1 95 ? 0.017 -24.953 1.32 1 90.56 95 GLY A CA 1
ATOM 775 C C . GLY A 1 95 ? -1.207 -24.312 0.693 1 90.56 95 GLY A C 1
ATOM 776 O O . GLY A 1 95 ? -2.309 -24.859 0.769 1 90.56 95 GLY A O 1
ATOM 777 N N . TYR A 1 96 ? -1.065 -23.203 0.107 1 91.94 96 TYR A N 1
ATOM 778 C CA . TYR A 1 96 ? -2.203 -22.531 -0.509 1 91.94 96 TYR A CA 1
ATOM 779 C C . TYR A 1 96 ? -2.428 -23.031 -1.931 1 91.94 96 TYR A C 1
ATOM 781 O O . TYR A 1 96 ? -1.489 -23.484 -2.594 1 91.94 96 TYR A O 1
ATOM 789 N N . VAL A 1 97 ? -3.691 -22.984 -2.285 1 92.94 97 VAL A N 1
ATOM 790 C CA . VAL A 1 97 ? -4.008 -23.109 -3.705 1 92.94 97 VAL A CA 1
ATOM 791 C C . VAL A 1 97 ? -3.91 -21.734 -4.379 1 92.94 97 VAL A C 1
ATOM 793 O O . VAL A 1 97 ? -4.457 -20.75 -3.883 1 92.94 97 VAL A O 1
ATOM 796 N N . VAL A 1 98 ? -3.199 -21.734 -5.43 1 95.31 98 VAL A N 1
ATOM 797 C CA . VAL A 1 98 ? -2.871 -20.484 -6.094 1 95.31 98 VAL A CA 1
ATOM 798 C C . VAL A 1 98 ? -3.27 -20.547 -7.566 1 95.31 98 VAL A C 1
ATOM 800 O O . VAL A 1 98 ? -2.869 -21.484 -8.281 1 95.31 98 VAL A O 1
ATOM 803 N N . LYS A 1 99 ? -4.066 -19.609 -7.953 1 95.25 99 LYS A N 1
ATOM 804 C CA . LYS A 1 99 ? -4.535 -19.562 -9.336 1 95.25 99 LYS A CA 1
ATOM 805 C C . LYS A 1 99 ? -4.188 -18.219 -9.992 1 95.25 99 LYS A C 1
ATOM 807 O O . LYS A 1 99 ? -3.91 -17.25 -9.297 1 95.25 99 LYS A O 1
ATOM 812 N N . ASP A 1 100 ? -4.215 -18.281 -11.289 1 95.88 100 ASP A N 1
ATOM 813 C CA . ASP A 1 100 ? -3.949 -17.078 -12.055 1 95.88 100 ASP A CA 1
ATOM 814 C C . ASP A 1 100 ? -4.891 -15.945 -11.633 1 95.88 100 ASP A C 1
ATOM 816 O O . ASP A 1 100 ? -6.027 -16.188 -11.234 1 95.88 100 ASP A O 1
ATOM 820 N N . GLY A 1 101 ? -4.352 -14.742 -11.766 1 95.56 101 GLY A N 1
ATOM 821 C CA . GLY A 1 101 ? -5.113 -13.578 -11.336 1 95.56 101 GLY A CA 1
ATOM 822 C C . GLY A 1 101 ? -6.031 -13.039 -12.414 1 95.56 101 GLY A C 1
ATOM 823 O O . GLY A 1 101 ? -6.602 -13.805 -13.195 1 95.56 101 GLY A O 1
ATOM 824 N N . PHE A 1 102 ? -6.262 -11.758 -12.406 1 94.25 102 PHE A N 1
ATOM 825 C CA . PHE A 1 102 ? -7.262 -11.133 -13.258 1 94.25 102 PHE A CA 1
ATOM 826 C C . PHE A 1 102 ? -6.613 -10.102 -14.18 1 94.25 102 PHE A C 1
ATOM 828 O O . PHE A 1 102 ? -7.273 -9.164 -14.625 1 94.25 102 PHE A O 1
ATOM 835 N N . GLY A 1 103 ? -5.297 -10.125 -14.258 1 92.31 103 GLY A N 1
ATOM 836 C CA . GLY A 1 103 ? -4.656 -9.258 -15.234 1 92.31 103 GLY A CA 1
ATOM 837 C C . GLY A 1 103 ? -4.043 -8.016 -14.617 1 92.31 103 GLY A C 1
ATOM 838 O O . GLY A 1 103 ? -3.916 -6.984 -15.289 1 92.31 103 GLY A O 1
ATOM 839 N N . PHE A 1 104 ? -3.656 -8.031 -13.422 1 91.38 104 PHE A N 1
ATOM 840 C CA . PHE A 1 104 ? -3.021 -6.902 -12.75 1 91.38 104 PHE A CA 1
ATOM 841 C C . PHE A 1 104 ? -1.507 -7.07 -12.727 1 91.38 104 PHE A C 1
ATOM 843 O O . PHE A 1 104 ? -0.842 -6.629 -11.789 1 91.38 104 PHE A O 1
ATOM 850 N N . GLY A 1 105 ? -1.019 -7.785 -13.773 1 90.62 105 GLY A N 1
ATOM 851 C CA . GLY A 1 105 ? 0.405 -8.078 -13.797 1 90.62 105 GLY A CA 1
ATOM 852 C C . GLY A 1 105 ? 0.734 -9.469 -13.266 1 90.62 105 GLY A C 1
ATOM 853 O O . GLY A 1 105 ? 0.195 -10.461 -13.75 1 90.62 105 GLY A O 1
ATOM 854 N N . SER A 1 106 ? 1.647 -9.477 -12.328 1 94.88 106 SER A N 1
ATOM 855 C CA . SER A 1 106 ? 1.956 -10.727 -11.633 1 94.88 106 SER A CA 1
ATOM 856 C C . SER A 1 106 ? 1.018 -10.945 -10.445 1 94.88 106 SER A C 1
ATOM 858 O O . SER A 1 106 ? 1.43 -10.828 -9.289 1 94.88 106 SER A O 1
ATOM 860 N N . ASP A 1 107 ? -0.181 -11.281 -10.789 1 96.38 107 ASP A N 1
ATOM 861 C CA . ASP A 1 107 ? -1.186 -11.391 -9.742 1 96.38 107 ASP A CA 1
ATOM 862 C C . ASP A 1 107 ? -1.735 -12.812 -9.641 1 96.38 107 ASP A C 1
ATOM 864 O O . ASP A 1 107 ? -1.714 -13.555 -10.625 1 96.38 107 ASP A O 1
ATOM 868 N N . PHE A 1 108 ? -2.256 -13.117 -8.461 1 97.5 108 PHE A N 1
ATOM 869 C CA . PHE A 1 108 ? -2.771 -14.453 -8.18 1 97.5 108 PHE A CA 1
ATOM 870 C C . PHE A 1 108 ? -4.02 -14.383 -7.309 1 97.5 108 PHE A C 1
ATOM 872 O O . PHE A 1 108 ? -4.094 -13.562 -6.391 1 97.5 108 PHE A O 1
ATOM 879 N N . ARG A 1 109 ? -4.945 -15.273 -7.617 1 95.75 109 ARG A N 1
ATOM 880 C CA . ARG A 1 109 ? -5.988 -15.617 -6.656 1 95.75 109 ARG A CA 1
ATOM 881 C C . ARG A 1 109 ? -5.508 -16.688 -5.684 1 95.75 109 ARG A C 1
ATOM 883 O O . ARG A 1 109 ? -4.918 -17.688 -6.094 1 95.75 109 ARG A O 1
ATOM 890 N N . VAL A 1 110 ? -5.738 -16.438 -4.461 1 94.06 110 VAL A N 1
ATOM 891 C CA . VAL A 1 110 ? -5.238 -17.375 -3.457 1 94.06 110 VAL A CA 1
ATOM 892 C C . VAL A 1 110 ? -6.402 -17.906 -2.627 1 94.06 110 VAL A C 1
ATOM 894 O O . VAL A 1 110 ? -7.219 -17.141 -2.119 1 94.06 110 VAL A O 1
ATOM 897 N N . TYR A 1 111 ? -6.395 -19.234 -2.492 1 88 111 TYR A N 1
ATOM 898 C CA . TYR A 1 111 ? -7.434 -19.938 -1.754 1 88 111 TYR A CA 1
ATOM 899 C C . TYR A 1 111 ? -6.84 -20.703 -0.573 1 88 111 TYR A C 1
ATOM 901 O O . TYR A 1 111 ? -5.719 -21.203 -0.653 1 88 111 TYR A O 1
ATOM 909 N N . GLU A 1 112 ? -7.633 -20.562 0.539 1 77.19 112 GLU A N 1
ATOM 910 C CA . GLU A 1 112 ? -7.188 -21.391 1.649 1 77.19 112 GLU A CA 1
ATOM 911 C C . GLU A 1 112 ? -7.41 -22.875 1.352 1 77.19 112 GLU A C 1
ATOM 913 O O . GLU A 1 112 ? -8.328 -23.234 0.605 1 77.19 112 GLU A O 1
ATOM 918 N N . ARG A 1 113 ? -6.461 -23.672 2.016 1 66.19 113 ARG A N 1
ATOM 919 C CA . ARG A 1 113 ? -6.574 -25.109 1.836 1 66.19 113 ARG A CA 1
ATOM 920 C C . ARG A 1 113 ? -7.941 -25.609 2.283 1 66.19 113 ARG A C 1
ATOM 922 O O . ARG A 1 113 ? -8.469 -25.172 3.305 1 66.19 113 ARG A O 1
ATOM 929 N N . GLY A 1 114 ? -8.438 -26.531 1.661 1 59.25 114 GLY A N 1
ATOM 930 C CA . GLY A 1 114 ? -9.719 -27.141 1.975 1 59.25 114 GLY A CA 1
ATOM 931 C C . GLY A 1 114 ? -10.906 -26.344 1.49 1 59.25 114 GLY A C 1
ATOM 932 O O . GLY A 1 114 ? -12.047 -26.797 1.549 1 59.25 114 GLY A O 1
ATOM 933 N N . HIS A 1 115 ? -10.578 -25.141 1.16 1 56.53 115 HIS A N 1
ATOM 934 C CA . HIS A 1 115 ? -11.711 -24.328 0.722 1 56.53 115 HIS A CA 1
ATOM 935 C C . HIS A 1 115 ? -11.664 -24.094 -0.783 1 56.53 115 HIS A C 1
ATOM 937 O O . HIS A 1 115 ? -12.344 -23.188 -1.291 1 56.53 115 HIS A O 1
ATOM 943 N N . PHE A 1 116 ? -10.852 -24.953 -1.379 1 56.16 116 PHE A N 1
ATOM 944 C CA . PHE A 1 116 ? -10.867 -24.797 -2.828 1 56.16 116 PHE A CA 1
ATOM 945 C C . PHE A 1 116 ? -12.211 -25.234 -3.406 1 56.16 116 PHE A C 1
ATOM 947 O O . PHE A 1 116 ? -12.688 -26.328 -3.127 1 56.16 116 PHE A O 1
ATOM 954 N N . GLY A 1 117 ? -12.93 -24.219 -3.969 1 55.12 117 GLY A N 1
ATOM 955 C CA . GLY A 1 117 ? -14.234 -24.469 -4.551 1 55.12 117 GLY A CA 1
ATOM 956 C C . GLY A 1 117 ? -15.375 -23.953 -3.699 1 55.12 117 GLY A C 1
ATOM 957 O O . GLY A 1 117 ? -16.469 -23.688 -4.211 1 55.12 117 GLY A O 1
ATOM 958 N N . GLU A 1 118 ? -15.164 -23.969 -2.404 1 54.75 118 GLU A N 1
ATOM 959 C CA . GLU A 1 118 ? -16.328 -23.656 -1.573 1 54.75 118 GLU A CA 1
ATOM 960 C C . GLU A 1 118 ? -16.469 -22.141 -1.379 1 54.75 118 GLU A C 1
ATOM 962 O O . GLU A 1 118 ? -17.578 -21.625 -1.32 1 54.75 118 GLU A O 1
ATOM 967 N N . LYS A 1 119 ? -15.297 -21.578 -1.165 1 63.28 119 LYS A N 1
ATOM 968 C CA . LYS A 1 119 ? -15.359 -20.141 -0.96 1 63.28 119 LYS A CA 1
ATOM 969 C C . LYS A 1 119 ? -14.438 -19.406 -1.929 1 63.28 119 LYS A C 1
ATOM 971 O O . LYS A 1 119 ? -13.438 -19.969 -2.387 1 63.28 119 LYS A O 1
ATOM 976 N N . GLY A 1 120 ? -14.922 -18.406 -2.535 1 72.62 120 GLY A N 1
ATOM 977 C CA . GLY A 1 120 ? -14.141 -17.531 -3.412 1 72.62 120 GLY A CA 1
ATOM 978 C C . GLY A 1 120 ? -12.805 -17.141 -2.822 1 72.62 120 GLY A C 1
ATOM 979 O O . GLY A 1 120 ? -12.57 -17.328 -1.627 1 72.62 120 GLY A O 1
ATOM 980 N N . ALA A 1 121 ? -11.852 -16.906 -3.777 1 77.81 121 ALA A N 1
ATOM 981 C CA . ALA A 1 121 ? -10.562 -16.406 -3.305 1 77.81 121 ALA A CA 1
ATOM 982 C C . ALA A 1 121 ? -10.742 -15.188 -2.408 1 77.81 121 ALA A C 1
ATOM 984 O O . ALA A 1 121 ? -11.406 -14.219 -2.785 1 77.81 121 ALA A O 1
ATOM 985 N N . LYS A 1 122 ? -10.172 -15.305 -1.3 1 83 122 LYS A N 1
ATOM 986 C CA . LYS A 1 122 ? -10.242 -14.18 -0.366 1 83 122 LYS A CA 1
ATOM 987 C C . LYS A 1 122 ? -9.234 -13.094 -0.734 1 83 122 LYS A C 1
ATOM 989 O O . LYS A 1 122 ? -9.547 -11.906 -0.668 1 83 122 LYS A O 1
ATOM 994 N N . PHE A 1 123 ? -8.133 -13.578 -1.278 1 92 123 PHE A N 1
ATOM 995 C CA . PHE A 1 123 ? -7.035 -12.641 -1.507 1 92 123 PHE A CA 1
ATOM 996 C C . PHE A 1 123 ? -6.703 -12.555 -2.992 1 92 123 PHE A C 1
ATOM 998 O O . PHE A 1 123 ? -6.73 -13.562 -3.701 1 92 123 PHE A O 1
ATOM 1005 N N . LEU A 1 124 ? -6.48 -11.438 -3.422 1 96.75 124 LEU A N 1
ATOM 1006 C CA . LEU A 1 124 ? -5.773 -11.234 -4.684 1 96.75 124 LEU A CA 1
ATOM 1007 C C . LEU A 1 124 ? -4.41 -10.586 -4.441 1 96.75 124 LEU A C 1
ATOM 1009 O O . LEU A 1 124 ? -4.328 -9.469 -3.932 1 96.75 124 LEU A O 1
ATOM 1013 N N . ILE A 1 125 ? -3.457 -11.312 -4.789 1 97.56 125 ILE A N 1
ATOM 1014 C CA . ILE A 1 125 ? -2.076 -10.891 -4.59 1 97.56 125 ILE A CA 1
ATOM 1015 C C . ILE A 1 125 ? -1.499 -10.367 -5.902 1 97.56 125 ILE A C 1
ATOM 1017 O O . ILE A 1 125 ? -1.679 -10.984 -6.957 1 97.56 125 ILE A O 1
ATOM 1021 N N . PHE A 1 126 ? -0.814 -9.219 -5.836 1 96.88 126 PHE A N 1
ATOM 1022 C CA . PHE A 1 126 ? -0.098 -8.766 -7.023 1 96.88 126 PHE A CA 1
ATOM 1023 C C . PHE A 1 126 ? 1.333 -8.375 -6.676 1 96.88 126 PHE A C 1
ATOM 1025 O O . PHE A 1 126 ? 1.584 -7.801 -5.613 1 96.88 126 PHE A O 1
ATOM 1032 N N . GLY A 1 127 ? 2.197 -8.789 -7.508 1 95.25 127 GLY A N 1
ATOM 1033 C CA . GLY A 1 127 ? 3.621 -8.719 -7.223 1 95.25 127 GLY A CA 1
ATOM 1034 C C . GLY A 1 127 ? 4.281 -7.465 -7.77 1 95.25 127 GLY A C 1
ATOM 1035 O O . GLY A 1 127 ? 3.934 -7 -8.859 1 95.25 127 GLY A O 1
ATOM 1036 N N . LEU A 1 128 ? 5.254 -6.965 -7.004 1 91.94 128 LEU A N 1
ATOM 1037 C CA . LEU A 1 128 ? 6.176 -5.898 -7.391 1 91.94 128 LEU A CA 1
ATOM 1038 C C . LEU A 1 128 ? 7.602 -6.234 -6.973 1 91.94 128 LEU A C 1
ATOM 1040 O O . LEU A 1 128 ? 7.82 -6.824 -5.91 1 91.94 128 LEU A O 1
ATOM 1044 N N . ASN A 1 129 ? 8.531 -5.887 -7.859 1 89.44 129 ASN A N 1
ATOM 1045 C CA . ASN A 1 129 ? 9.922 -6 -7.43 1 89.44 129 ASN A CA 1
ATOM 1046 C C . ASN A 1 129 ? 10.344 -4.801 -6.582 1 89.44 129 ASN A C 1
ATOM 1048 O O . ASN A 1 129 ? 9.852 -3.691 -6.773 1 89.44 129 ASN A O 1
ATOM 1052 N N . GLU A 1 130 ? 11.273 -5.039 -5.711 1 86.81 130 GLU A N 1
ATOM 1053 C CA . GLU A 1 130 ? 11.703 -3.998 -4.781 1 86.81 130 GLU A CA 1
ATOM 1054 C C . GLU A 1 130 ? 12.203 -2.762 -5.527 1 86.81 130 GLU A C 1
ATOM 1056 O O . GLU A 1 130 ? 11.992 -1.634 -5.078 1 86.81 130 GLU A O 1
ATOM 1061 N N . GLY A 1 131 ? 12.758 -2.93 -6.715 1 85.75 131 GLY A N 1
ATOM 1062 C CA . GLY A 1 131 ? 13.312 -1.825 -7.48 1 85.75 131 GLY A CA 1
ATOM 1063 C C . GLY A 1 131 ? 12.312 -1.195 -8.43 1 85.75 131 GLY A C 1
ATOM 1064 O O . GLY A 1 131 ? 12.594 -0.163 -9.039 1 85.75 131 GLY A O 1
ATOM 1065 N N . GLN A 1 132 ? 11.125 -1.763 -8.461 1 86.12 132 GLN A N 1
ATOM 1066 C CA . GLN A 1 132 ? 10.102 -1.297 -9.391 1 86.12 132 GLN A CA 1
ATOM 1067 C C . GLN A 1 132 ? 9.469 0 -8.898 1 86.12 132 GLN A C 1
ATOM 1069 O O . GLN A 1 132 ? 9.195 0.153 -7.711 1 86.12 132 GLN A O 1
ATOM 1074 N N . GLN A 1 133 ? 9.336 0.921 -9.859 1 87.38 133 GLN A N 1
ATOM 1075 C CA . GLN A 1 133 ? 8.625 2.168 -9.594 1 87.38 133 GLN A CA 1
ATOM 1076 C C . GLN A 1 133 ? 7.18 2.084 -10.07 1 87.38 133 GLN A C 1
ATOM 1078 O O . GLN A 1 133 ? 6.914 1.692 -11.203 1 87.38 133 GLN A O 1
ATOM 1083 N N . GLU A 1 134 ? 6.312 2.303 -9.188 1 87.62 134 GLU A N 1
ATOM 1084 C CA . GLU A 1 134 ? 4.887 2.295 -9.5 1 87.62 134 GLU A CA 1
ATOM 1085 C C . GLU A 1 134 ? 4.25 3.652 -9.211 1 87.62 134 GLU A C 1
ATOM 1087 O O . GLU A 1 134 ? 4.484 4.242 -8.156 1 87.62 134 GLU A O 1
ATOM 1092 N N . LYS A 1 135 ? 3.568 4.168 -10.266 1 89.88 135 LYS A N 1
ATOM 1093 C CA . LYS A 1 135 ? 2.785 5.371 -9.992 1 89.88 135 LYS A CA 1
ATOM 1094 C C . LYS A 1 135 ? 1.685 5.086 -8.977 1 89.88 135 LYS A C 1
ATOM 1096 O O . LYS A 1 135 ? 0.989 4.074 -9.07 1 89.88 135 LYS A O 1
ATOM 1101 N N . MET A 1 136 ? 1.531 5.953 -8.078 1 90.38 136 MET A N 1
ATOM 1102 C CA . MET A 1 136 ? 0.563 5.742 -7.004 1 90.38 136 MET A CA 1
ATOM 1103 C C . MET A 1 136 ? -0.854 5.656 -7.559 1 90.38 136 MET A C 1
ATOM 1105 O O . MET A 1 136 ? -1.671 4.875 -7.07 1 90.38 136 MET A O 1
ATOM 1109 N N . GLY A 1 137 ? -1.086 6.426 -8.594 1 92.12 137 GLY A N 1
ATOM 1110 C CA . GLY A 1 137 ? -2.398 6.352 -9.219 1 92.12 137 GLY A CA 1
ATOM 1111 C C . GLY A 1 137 ? -2.721 4.973 -9.766 1 92.12 137 GLY A C 1
ATOM 1112 O O . GLY A 1 137 ? -3.855 4.508 -9.656 1 92.12 137 GLY A O 1
ATOM 1113 N N . HIS A 1 138 ? -1.731 4.328 -10.336 1 92.25 138 HIS A N 1
ATOM 1114 C CA . HIS A 1 138 ? -1.903 2.973 -10.852 1 92.25 138 HIS A CA 1
ATOM 1115 C C . HIS A 1 138 ? -2.164 1.987 -9.711 1 92.25 138 HIS A C 1
ATOM 1117 O O . HIS A 1 138 ? -3.033 1.12 -9.828 1 92.25 138 HIS A O 1
ATOM 1123 N N . LEU A 1 139 ? -1.447 2.168 -8.688 1 93.44 139 LEU A N 1
ATOM 1124 C CA . LEU A 1 139 ? -1.628 1.311 -7.523 1 93.44 139 LEU A CA 1
ATOM 1125 C C . LEU A 1 139 ? -3.029 1.47 -6.941 1 93.44 139 LEU A C 1
ATOM 1127 O O . LEU A 1 139 ? -3.701 0.478 -6.648 1 93.44 139 LEU A O 1
ATOM 1131 N N . GLN A 1 140 ? -3.449 2.629 -6.848 1 94.31 140 GLN A N 1
ATOM 1132 C CA . GLN A 1 140 ? -4.781 2.916 -6.328 1 94.31 140 GLN A CA 1
ATOM 1133 C C . GLN A 1 140 ? -5.859 2.244 -7.172 1 94.31 140 GLN A C 1
ATOM 1135 O O . GLN A 1 140 ? -6.809 1.668 -6.637 1 94.31 140 GLN A O 1
ATOM 1140 N N . LYS A 1 141 ? -5.684 2.389 -8.414 1 94.44 141 LYS A N 1
ATOM 1141 C CA . LYS A 1 141 ? -6.656 1.793 -9.328 1 94.44 141 LYS A CA 1
ATOM 1142 C C . LYS A 1 141 ? -6.734 0.281 -9.133 1 94.44 141 LYS A C 1
ATOM 1144 O O . LYS A 1 141 ? -7.824 -0.289 -9.078 1 94.44 141 LYS A O 1
ATOM 1149 N N . LYS A 1 142 ? -5.59 -0.36 -9.062 1 95.38 142 LYS A N 1
ATOM 1150 C CA . LYS A 1 142 ? -5.555 -1.8 -8.82 1 95.38 142 LYS A CA 1
ATOM 1151 C C . LYS A 1 142 ? -6.273 -2.158 -7.523 1 95.38 142 LYS A C 1
ATOM 1153 O O . LYS A 1 142 ? -7.117 -3.059 -7.504 1 95.38 142 LYS A O 1
ATOM 1158 N N . ILE A 1 143 ? -5.969 -1.438 -6.5 1 96.31 143 ILE A N 1
ATOM 1159 C CA . ILE A 1 143 ? -6.555 -1.689 -5.188 1 96.31 143 ILE A CA 1
ATOM 1160 C C . ILE A 1 143 ? -8.07 -1.536 -5.262 1 96.31 143 ILE A C 1
ATOM 1162 O O . ILE A 1 143 ? -8.812 -2.381 -4.754 1 96.31 143 ILE A O 1
ATOM 1166 N N . GLN A 1 144 ? -8.477 -0.481 -5.871 1 96.19 144 GLN A N 1
ATOM 1167 C CA . GLN A 1 144 ? -9.906 -0.216 -6.008 1 96.19 144 GLN A CA 1
ATOM 1168 C C . GLN A 1 144 ? -10.602 -1.339 -6.773 1 96.19 144 GLN A C 1
ATOM 1170 O O . GLN A 1 144 ? -11.656 -1.829 -6.352 1 96.19 144 GLN A O 1
ATOM 1175 N N . GLU A 1 145 ? -10.07 -1.734 -7.875 1 96.94 145 GLU A N 1
ATOM 1176 C CA . GLU A 1 145 ? -10.664 -2.783 -8.695 1 96.94 145 GLU A CA 1
ATOM 1177 C C . GLU A 1 145 ? -10.742 -4.102 -7.934 1 96.94 145 GLU A C 1
ATOM 1179 O O . GLU A 1 145 ? -11.773 -4.777 -7.953 1 96.94 145 GLU A O 1
ATOM 1184 N N . ILE A 1 146 ? -9.711 -4.438 -7.25 1 96.62 146 ILE A N 1
ATOM 1185 C CA . ILE A 1 146 ? -9.664 -5.68 -6.484 1 96.62 146 ILE A CA 1
ATOM 1186 C C . ILE A 1 146 ? -10.711 -5.641 -5.379 1 96.62 146 ILE A C 1
ATOM 1188 O O . ILE A 1 146 ? -11.438 -6.613 -5.168 1 96.62 146 ILE A O 1
ATOM 1192 N N . THR A 1 147 ? -10.766 -4.559 -4.723 1 96.31 147 THR A N 1
ATOM 1193 C CA . THR A 1 147 ? -11.742 -4.383 -3.654 1 96.31 147 THR A CA 1
ATOM 1194 C C . THR A 1 147 ? -13.164 -4.488 -4.199 1 96.31 147 THR A C 1
ATOM 1196 O O . THR A 1 147 ? -14.031 -5.098 -3.568 1 96.31 147 THR A O 1
ATOM 1199 N N . GLN A 1 148 ? -13.422 -3.908 -5.285 1 96.19 148 GLN A N 1
ATOM 1200 C CA . GLN A 1 148 ? -14.742 -3.941 -5.906 1 96.19 148 GLN A CA 1
ATOM 1201 C C . GLN A 1 148 ? -15.156 -5.371 -6.25 1 96.19 148 GLN A C 1
ATOM 1203 O O . GLN A 1 148 ? -16.344 -5.688 -6.277 1 96.19 148 GLN A O 1
ATOM 1208 N N . MET A 1 149 ? -14.203 -6.211 -6.438 1 94.06 149 MET A N 1
ATOM 1209 C CA . MET A 1 149 ? -14.453 -7.621 -6.723 1 94.06 149 MET A CA 1
ATOM 1210 C C . MET A 1 149 ? -14.719 -8.398 -5.438 1 94.06 149 MET A C 1
ATOM 1212 O O . MET A 1 149 ? -14.953 -9.609 -5.473 1 94.06 149 MET A O 1
ATOM 1216 N N . GLY A 1 150 ? -14.648 -7.723 -4.355 1 93.81 150 GLY A N 1
ATOM 1217 C CA . GLY A 1 150 ? -14.875 -8.359 -3.066 1 93.81 150 GLY A CA 1
ATOM 1218 C C . GLY A 1 150 ? -13.664 -9.109 -2.549 1 93.81 150 GLY A C 1
ATOM 1219 O O . GLY A 1 150 ? -13.789 -10.008 -1.72 1 93.81 150 GLY A O 1
ATOM 1220 N N . LYS A 1 151 ? -12.469 -8.812 -3.008 1 94.06 151 LYS A N 1
ATOM 1221 C CA . LYS A 1 151 ? -11.242 -9.469 -2.588 1 94.06 151 LYS A CA 1
ATOM 1222 C C . LYS A 1 151 ? -10.336 -8.508 -1.819 1 94.06 151 LYS A C 1
ATOM 1224 O O . LYS A 1 151 ? -10.43 -7.293 -1.99 1 94.06 151 LYS A O 1
ATOM 1229 N N . GLU A 1 152 ? -9.5 -9.07 -1.072 1 94.31 152 GLU A N 1
ATOM 1230 C CA . GLU A 1 152 ? -8.5 -8.273 -0.364 1 94.31 152 GLU A CA 1
ATOM 1231 C C . GLU A 1 152 ? -7.223 -8.125 -1.189 1 94.31 152 GLU A C 1
ATOM 1233 O O . GLU A 1 152 ? -6.602 -9.117 -1.563 1 94.31 152 GLU A O 1
ATOM 1238 N N . PRO A 1 153 ? -6.859 -6.914 -1.432 1 97.12 153 PRO A N 1
ATOM 1239 C CA . PRO A 1 153 ? -5.613 -6.715 -2.174 1 97.12 153 PRO A CA 1
ATOM 1240 C C . PRO A 1 153 ? -4.371 -6.918 -1.308 1 97.12 153 PRO A C 1
ATOM 1242 O O . PRO A 1 153 ? -4.281 -6.355 -0.214 1 97.12 153 PRO A O 1
ATOM 1245 N N . ILE A 1 154 ? -3.461 -7.691 -1.794 1 97.44 154 ILE A N 1
ATOM 1246 C CA . ILE A 1 154 ? -2.188 -7.938 -1.127 1 97.44 154 ILE A CA 1
ATOM 1247 C C . ILE A 1 154 ? -1.036 -7.672 -2.094 1 97.44 154 ILE A C 1
ATOM 1249 O O . ILE A 1 154 ? -1.028 -8.188 -3.215 1 97.44 154 ILE A O 1
ATOM 1253 N N . ILE A 1 155 ? -0.114 -6.855 -1.629 1 97.12 155 ILE A N 1
ATOM 1254 C CA . ILE A 1 155 ? 1.094 -6.621 -2.412 1 97.12 155 ILE A CA 1
ATOM 1255 C C . ILE A 1 155 ? 2.172 -7.629 -2.014 1 97.12 155 ILE A C 1
ATOM 1257 O O . ILE A 1 155 ? 2.457 -7.805 -0.828 1 97.12 155 ILE A O 1
ATOM 1261 N N . ALA A 1 156 ? 2.703 -8.289 -2.959 1 97.5 156 ALA A N 1
ATOM 1262 C CA . ALA A 1 156 ? 3.893 -9.117 -2.768 1 97.5 156 ALA A CA 1
ATOM 1263 C C . ALA A 1 156 ? 5.137 -8.414 -3.301 1 97.5 156 ALA A C 1
ATOM 1265 O O . ALA A 1 156 ? 5.223 -8.109 -4.492 1 97.5 156 ALA A O 1
ATOM 1266 N N . VAL A 1 157 ? 6.09 -8.203 -2.463 1 96.5 157 VAL A N 1
ATOM 1267 C CA . VAL A 1 157 ? 7.336 -7.555 -2.871 1 96.5 157 VAL A CA 1
ATOM 1268 C C . VAL A 1 157 ? 8.469 -8.578 -2.865 1 96.5 157 VAL A C 1
ATOM 1270 O O . VAL A 1 157 ? 8.711 -9.242 -1.855 1 96.5 157 VAL A O 1
ATOM 1273 N N . ILE A 1 158 ? 9.086 -8.625 -4.02 1 96.19 158 ILE A N 1
ATOM 1274 C CA . ILE A 1 158 ? 10.211 -9.547 -4.145 1 96.19 158 ILE A CA 1
ATOM 1275 C C . ILE A 1 158 ? 11.508 -8.828 -3.785 1 96.19 158 ILE A C 1
ATOM 1277 O O . ILE A 1 158 ? 11.906 -7.875 -4.461 1 96.19 158 ILE A O 1
ATOM 1281 N N . GLU A 1 159 ? 12.195 -9.352 -2.801 1 93.69 159 GLU A N 1
ATOM 1282 C CA . GLU A 1 159 ? 13.477 -8.805 -2.375 1 93.69 159 GLU A CA 1
ATOM 1283 C C . GLU A 1 159 ? 14.625 -9.367 -3.207 1 93.69 159 GLU A C 1
ATOM 1285 O O . GLU A 1 159 ? 14.422 -10.281 -4.008 1 93.69 159 GLU A O 1
ATOM 1290 N N . ARG A 1 160 ? 15.773 -8.812 -3.053 1 87 160 ARG A N 1
ATOM 1291 C CA . ARG A 1 160 ? 16.938 -9.125 -3.875 1 87 160 ARG A CA 1
ATOM 1292 C C . ARG A 1 160 ? 17.281 -10.609 -3.787 1 87 160 ARG A C 1
ATOM 1294 O O . ARG A 1 160 ? 17.656 -11.227 -4.789 1 87 160 ARG A O 1
ATOM 1301 N N . ARG A 1 161 ? 17.109 -11.281 -2.695 1 88 161 ARG A N 1
ATOM 1302 C CA . ARG A 1 161 ? 17.516 -12.672 -2.541 1 88 161 ARG A CA 1
ATOM 1303 C C . ARG A 1 161 ? 16.328 -13.617 -2.77 1 88 161 ARG A C 1
ATOM 1305 O O . ARG A 1 161 ? 16.422 -14.812 -2.471 1 88 161 ARG A O 1
ATOM 1312 N N . GLY A 1 162 ? 15.25 -13.086 -3.236 1 91.06 162 GLY A N 1
ATOM 1313 C CA . GLY A 1 162 ? 14.141 -13.938 -3.646 1 91.06 162 GLY A CA 1
ATOM 1314 C C . GLY A 1 162 ? 13.078 -14.086 -2.576 1 91.06 162 GLY A C 1
ATOM 1315 O O . GLY A 1 162 ? 12.055 -14.742 -2.795 1 91.06 162 GLY A O 1
ATOM 1316 N N . GLU A 1 163 ? 13.328 -13.445 -1.447 1 94.56 163 GLU A N 1
ATOM 1317 C CA . GLU A 1 163 ? 12.312 -13.461 -0.401 1 94.56 163 GLU A CA 1
ATOM 1318 C C . GLU A 1 163 ? 11.094 -12.633 -0.805 1 94.56 163 GLU A C 1
ATOM 1320 O O . GLU A 1 163 ? 11.227 -11.586 -1.437 1 94.56 163 GLU A O 1
ATOM 1325 N N . VAL A 1 164 ? 9.961 -13.242 -0.446 1 97.31 164 VAL A N 1
ATOM 1326 C CA . VAL A 1 164 ? 8.719 -12.531 -0.759 1 97.31 164 VAL A CA 1
ATOM 1327 C C . VAL A 1 164 ? 8.125 -11.953 0.519 1 97.31 164 VAL A C 1
ATOM 1329 O O . VAL A 1 164 ? 7.914 -12.672 1.499 1 97.31 164 VAL A O 1
ATOM 1332 N N . ILE A 1 165 ? 7.891 -10.648 0.547 1 96.88 165 ILE A N 1
ATOM 1333 C CA . ILE A 1 165 ? 7.25 -9.977 1.673 1 96.88 165 ILE A CA 1
ATOM 1334 C C . ILE A 1 165 ? 5.863 -9.484 1.261 1 96.88 165 ILE A C 1
ATOM 1336 O O . ILE A 1 165 ? 5.695 -8.906 0.183 1 96.88 165 ILE A O 1
ATOM 1340 N N . TYR A 1 166 ? 4.902 -9.727 2.117 1 97.31 166 TYR A N 1
ATOM 1341 C CA . TYR A 1 166 ? 3.521 -9.43 1.768 1 97.31 166 TYR A CA 1
ATOM 1342 C C . TYR A 1 166 ? 3 -8.242 2.578 1 97.31 166 TYR A C 1
ATOM 1344 O O . TYR A 1 166 ? 3.275 -8.141 3.775 1 97.31 166 TYR A O 1
ATOM 1352 N N . TYR A 1 167 ? 2.203 -7.406 1.933 1 97 167 TYR A N 1
ATOM 1353 C CA . TYR A 1 167 ? 1.554 -6.266 2.57 1 97 167 TYR A CA 1
ATOM 1354 C C . TYR A 1 167 ? 0.069 -6.223 2.229 1 97 167 TYR A C 1
ATOM 1356 O O . TYR A 1 167 ? -0.305 -6.238 1.054 1 97 167 TYR A O 1
ATOM 1364 N N . LYS A 1 168 ? -0.727 -6.207 3.227 1 97.19 168 LYS A N 1
ATOM 1365 C CA . LYS A 1 168 ? -2.145 -5.93 3.023 1 97.19 168 LYS A CA 1
ATOM 1366 C C . LYS A 1 168 ? -2.393 -4.434 2.863 1 97.19 168 LYS A C 1
ATOM 1368 O O . LYS A 1 168 ? -1.805 -3.619 3.578 1 97.19 168 LYS A O 1
ATOM 1373 N N . ILE A 1 169 ? -3.229 -4.043 1.93 1 97.12 169 ILE A N 1
ATOM 1374 C CA . ILE A 1 169 ? -3.498 -2.629 1.687 1 97.12 169 ILE A CA 1
ATOM 1375 C C . ILE A 1 169 ? -4.984 -2.43 1.396 1 97.12 169 ILE A C 1
ATOM 1377 O O . ILE A 1 169 ? -5.535 -3.064 0.495 1 97.12 169 ILE A O 1
ATOM 1381 N N . ASN A 1 170 ? -5.621 -1.528 2.129 1 96.56 170 ASN A N 1
ATOM 1382 C CA . ASN A 1 170 ? -7.051 -1.268 1.999 1 96.56 170 ASN A CA 1
ATOM 1383 C C . ASN A 1 170 ? -7.367 0.218 2.148 1 96.56 170 ASN A C 1
ATOM 1385 O O . ASN A 1 170 ? -6.777 0.9 2.99 1 96.56 170 ASN A O 1
ATOM 1389 N N . LYS A 1 171 ? -8.25 0.587 1.311 1 96.25 171 LYS A N 1
ATOM 1390 C CA . LYS A 1 171 ? -8.773 1.938 1.505 1 96.25 171 LYS A CA 1
ATOM 1391 C C . LYS A 1 171 ? -9.406 2.092 2.885 1 96.25 171 LYS A C 1
ATOM 1393 O O . LYS A 1 171 ? -10.055 1.17 3.381 1 96.25 171 LYS A O 1
ATOM 1398 N N . MET A 1 172 ? -9.18 3.246 3.461 1 94.38 172 MET A N 1
ATOM 1399 C CA . MET A 1 172 ? -9.797 3.512 4.758 1 94.38 172 MET A CA 1
ATOM 1400 C C . MET A 1 172 ? -10.359 4.93 4.812 1 94.38 172 MET A C 1
ATOM 1402 O O . MET A 1 172 ? -9.969 5.785 4.016 1 94.38 172 MET A O 1
ATOM 1406 N N . ASN A 1 173 ? -11.242 5.109 5.734 1 91.19 173 ASN A N 1
ATOM 1407 C CA . ASN A 1 173 ? -11.844 6.426 5.926 1 91.19 173 ASN A CA 1
ATOM 1408 C C . ASN A 1 173 ? -11.617 6.945 7.344 1 91.19 173 ASN A C 1
ATOM 1410 O O . ASN A 1 173 ? -11.797 6.215 8.312 1 91.19 173 ASN A O 1
ATOM 1414 N N . PHE A 1 174 ? -11.133 8.094 7.352 1 88.69 174 PHE A N 1
ATOM 1415 C CA . PHE A 1 174 ? -11.172 8.797 8.625 1 88.69 174 PHE A CA 1
ATOM 1416 C C . PHE A 1 174 ? -12.555 9.398 8.867 1 88.69 174 PHE A C 1
ATOM 1418 O O . PHE A 1 174 ? -13.07 10.141 8.031 1 88.69 174 PHE A O 1
ATOM 1425 N N . HIS A 1 175 ? -13.117 9.008 9.938 1 84.94 175 HIS A N 1
ATOM 1426 C CA . HIS A 1 175 ? -14.453 9.5 10.242 1 84.94 175 HIS A CA 1
ATOM 1427 C C . HIS A 1 175 ? -14.398 10.812 11.016 1 84.94 175 HIS A C 1
ATOM 1429 O O . HIS A 1 175 ? -13.375 11.133 11.625 1 84.94 175 HIS A O 1
ATOM 1435 N N . GLU A 1 176 ? -15.508 11.516 10.836 1 78.62 176 GLU A N 1
ATOM 1436 C CA . GLU A 1 176 ? -15.602 12.758 11.594 1 78.62 176 GLU A CA 1
ATOM 1437 C C . GLU A 1 176 ? -15.531 12.492 13.094 1 78.62 176 GLU A C 1
ATOM 1439 O O . GLU A 1 176 ? -16.203 11.594 13.609 1 78.62 176 GLU A O 1
ATOM 1444 N N . ASN A 1 177 ? -14.508 12.984 13.695 1 68.81 177 ASN A N 1
ATOM 1445 C CA . ASN A 1 177 ? -14.32 12.852 15.141 1 68.81 177 ASN A CA 1
ATOM 1446 C C . ASN A 1 177 ? -14.969 14.008 15.898 1 68.81 177 ASN A C 1
ATOM 1448 O O . ASN A 1 177 ? -14.297 14.984 16.234 1 68.81 177 ASN A O 1
ATOM 1452 N N . LYS A 1 178 ? -16.328 14.148 15.812 1 57.56 178 LYS A N 1
ATOM 1453 C CA . LYS A 1 178 ? -17.016 15.18 16.578 1 57.56 178 LYS A CA 1
ATOM 1454 C C . LYS A 1 178 ? -16.844 14.945 18.078 1 57.56 178 LYS A C 1
ATOM 1456 O O . LYS A 1 178 ? -16.906 13.805 18.547 1 57.56 178 LYS A O 1
ATOM 1461 N N . ALA A 1 179 ? -16.094 15.797 18.75 1 51.28 179 ALA A N 1
ATOM 1462 C CA . ALA A 1 179 ? -16.016 15.891 20.203 1 51.28 179 ALA A CA 1
ATOM 1463 C C . ALA A 1 179 ? -17.375 15.641 20.844 1 51.28 179 ALA A C 1
ATOM 1465 O O . ALA A 1 179 ? -18.391 16.156 20.375 1 51.28 179 ALA A O 1
ATOM 1466 N N . ARG A 1 180 ? -17.531 14.641 21.609 1 43.41 180 ARG A N 1
ATOM 1467 C CA . ARG A 1 180 ? -18.562 14.68 22.641 1 43.41 180 ARG A CA 1
ATOM 1468 C C . ARG A 1 180 ? -18.469 15.969 23.453 1 43.41 180 ARG A C 1
ATOM 1470 O O . ARG A 1 180 ? -17.594 16.109 24.312 1 43.41 180 ARG A O 1
ATOM 1477 N N . LEU A 1 181 ? -18.672 17.156 23.094 1 38.34 181 LEU A N 1
ATOM 1478 C CA . LEU A 1 181 ? -18.969 18.219 24.047 1 38.34 181 LEU A CA 1
ATOM 1479 C C . LEU A 1 181 ? -19.891 17.719 25.156 1 38.34 181 LEU A C 1
ATOM 1481 O O . LEU A 1 181 ? -20.125 18.422 26.141 1 38.34 181 LEU A O 1
ATOM 1485 N N . GLU A 1 182 ? -20.766 16.844 24.938 1 37.09 182 GLU A N 1
ATOM 1486 C CA . GLU A 1 182 ? -21.844 16.781 25.922 1 37.09 182 GLU A CA 1
ATOM 1487 C C . GLU A 1 182 ? -21.312 16.344 27.281 1 37.09 182 GLU A C 1
ATOM 1489 O O . GLU A 1 182 ? -21.875 16.734 28.312 1 37.09 182 GLU A O 1
ATOM 1494 N N . GLU A 1 183 ? -20.516 15.281 27.438 1 36.16 183 GLU A N 1
ATOM 1495 C CA . GLU A 1 183 ? -20.703 14.797 28.797 1 36.16 183 GLU A CA 1
ATOM 1496 C C . GLU A 1 183 ? -19.969 15.664 29.797 1 36.16 183 GLU A C 1
ATOM 1498 O O . GLU A 1 183 ? -19.984 15.398 31 1 36.16 183 GLU A O 1
ATOM 1503 N N . SER A 1 184 ? -19.031 16.562 29.438 1 34.59 184 SER A N 1
ATOM 1504 C CA . SER A 1 184 ? -18.484 17.109 30.672 1 34.59 184 SER A CA 1
ATOM 1505 C C . SER A 1 184 ? -19.453 18.109 31.297 1 34.59 184 SER A C 1
ATOM 1507 O O . SER A 1 184 ? -19.219 18.609 32.406 1 34.59 184 SER A O 1
ATOM 1509 N N . PHE A 1 185 ? -20.281 18.859 30.562 1 30.53 185 PHE A N 1
ATOM 1510 C CA . PHE A 1 185 ? -20.969 19.844 31.375 1 30.53 185 PHE A CA 1
ATOM 1511 C C . PHE A 1 185 ? -22.031 19.188 32.25 1 30.53 185 PHE A C 1
ATOM 1513 O O . PHE A 1 185 ? -22.906 19.875 32.812 1 30.53 185 PHE A O 1
ATOM 1520 N N . ASN A 1 186 ? -22.25 17.875 32.125 1 31.27 186 ASN A N 1
ATOM 1521 C CA . ASN A 1 186 ? -23.188 17.516 33.188 1 31.27 186 ASN A CA 1
ATOM 1522 C C . ASN A 1 186 ? -22.578 17.656 34.562 1 31.27 186 ASN A C 1
ATOM 1524 O O . ASN A 1 186 ? -21.875 16.766 35.031 1 31.27 186 ASN A O 1
ATOM 1528 N N . LEU A 1 187 ? -21.656 18.547 34.938 1 22.77 187 LEU A N 1
ATOM 1529 C CA . LEU A 1 187 ? -21.859 18.906 36.344 1 22.77 187 LEU A CA 1
ATOM 1530 C C . LEU A 1 187 ? -23.078 19.797 36.5 1 22.77 187 LEU A C 1
ATOM 1532 O O . LEU A 1 187 ? -23.312 20.688 35.656 1 22.77 187 LEU A O 1
ATOM 1536 N N . MET B 1 1 ? -17.109 22.469 12.656 1 55.06 1 MET B N 1
ATOM 1537 C CA . MET B 1 1 ? -16.438 23.734 12.422 1 55.06 1 MET B CA 1
ATOM 1538 C C . MET B 1 1 ? -15.289 23.938 13.398 1 55.06 1 MET B C 1
ATOM 1540 O O . MET B 1 1 ? -15.312 23.406 14.516 1 55.06 1 MET B O 1
ATOM 1544 N N . GLU B 1 2 ? -14.102 24.312 12.75 1 64.69 2 GLU B N 1
ATOM 1545 C CA . GLU B 1 2 ? -12.938 24.562 13.594 1 64.69 2 GLU B CA 1
ATOM 1546 C C . GLU B 1 2 ? -13.258 25.578 14.68 1 64.69 2 GLU B C 1
ATOM 1548 O O . GLU B 1 2 ? -13.766 26.672 14.398 1 64.69 2 GLU B O 1
ATOM 1553 N N . ASP B 1 3 ? -13.281 25.188 15.898 1 80.69 3 ASP B N 1
ATOM 1554 C CA . ASP B 1 3 ? -13.641 26 17.047 1 80.69 3 ASP B CA 1
ATOM 1555 C C . ASP B 1 3 ? -12.445 26.812 17.547 1 80.69 3 ASP B C 1
ATOM 1557 O O . ASP B 1 3 ? -12.422 27.25 18.703 1 80.69 3 ASP B O 1
ATOM 1561 N N . THR B 1 4 ? -11.586 27.062 16.688 1 87.56 4 THR B N 1
ATOM 1562 C CA . THR B 1 4 ? -10.391 27.828 17.062 1 87.56 4 THR B CA 1
ATOM 1563 C C . THR B 1 4 ? -10.672 29.328 17.016 1 87.56 4 THR B C 1
ATOM 1565 O O . THR B 1 4 ? -11.219 29.828 16.031 1 87.56 4 THR B O 1
ATOM 1568 N N . PRO B 1 5 ? -10.391 30.031 18.078 1 91.62 5 PRO B N 1
ATOM 1569 C CA . PRO B 1 5 ? -10.602 31.484 18.062 1 91.62 5 PRO B CA 1
ATOM 1570 C C . PRO B 1 5 ? -9.633 32.188 17.109 1 91.62 5 PRO B C 1
ATOM 1572 O O . PRO B 1 5 ? -8.594 31.641 16.75 1 91.62 5 PRO B O 1
ATOM 1575 N N . LEU B 1 6 ? -10.078 33.406 16.766 1 97.12 6 LEU B N 1
ATOM 1576 C CA . LEU B 1 6 ? -9.203 34.25 15.945 1 97.12 6 LEU B CA 1
ATOM 1577 C C . LEU B 1 6 ? -7.949 34.656 16.719 1 97.12 6 LEU B C 1
ATOM 1579 O O . LEU B 1 6 ? -8.039 35.062 17.859 1 97.12 6 LEU B O 1
ATOM 1583 N N . VAL B 1 7 ? -6.777 34.438 16.062 1 98.12 7 VAL B N 1
ATOM 1584 C CA . VAL B 1 7 ? -5.516 34.781 16.719 1 98.12 7 VAL B CA 1
ATOM 1585 C C . VAL B 1 7 ? -4.699 35.719 15.82 1 98.12 7 VAL B C 1
ATOM 1587 O O . VAL B 1 7 ? -4.973 35.812 14.625 1 98.12 7 VAL B O 1
ATOM 1590 N N . LYS B 1 8 ? -3.82 36.406 16.484 1 98.12 8 LYS B N 1
ATOM 1591 C CA . LYS B 1 8 ? -2.941 37.312 15.766 1 98.12 8 LYS B CA 1
ATOM 1592 C C . LYS B 1 8 ? -1.479 36.906 15.898 1 98.12 8 LYS B C 1
ATOM 1594 O O . LYS B 1 8 ? -1.04 36.5 16.969 1 98.12 8 LYS B O 1
ATOM 1599 N N . GLY B 1 9 ? -0.801 36.906 14.742 1 98.12 9 GLY B N 1
ATOM 1600 C CA . GLY B 1 9 ? 0.608 36.562 14.75 1 98.12 9 GLY B CA 1
ATOM 1601 C C . GLY B 1 9 ? 1.447 37.406 13.82 1 98.12 9 GLY B C 1
ATOM 1602 O O . GLY B 1 9 ? 0.914 38.219 13.07 1 98.12 9 GLY B O 1
ATOM 1603 N N . ILE B 1 10 ? 2.742 37.312 13.977 1 98.12 10 ILE B N 1
ATOM 1604 C CA . ILE B 1 10 ? 3.691 38 13.109 1 98.12 10 ILE B CA 1
ATOM 1605 C C . ILE B 1 10 ? 4.605 36.969 12.438 1 98.12 10 ILE B C 1
ATOM 1607 O O . ILE B 1 10 ? 4.887 35.906 13 1 98.12 10 ILE B O 1
ATOM 1611 N N . LEU B 1 11 ? 5.023 37.281 11.25 1 97.44 11 LEU B N 1
ATOM 1612 C CA . LEU B 1 11 ? 5.961 36.406 10.523 1 97.44 11 LEU B CA 1
ATOM 1613 C C . LEU B 1 11 ? 7.402 36.75 10.906 1 97.44 11 LEU B C 1
ATOM 1615 O O . LEU B 1 11 ? 7.855 37.875 10.719 1 97.44 11 LEU B O 1
ATOM 1619 N N . VAL B 1 12 ? 8.062 35.812 11.484 1 93.12 12 VAL B N 1
ATOM 1620 C CA . VAL B 1 12 ? 9.469 35.938 11.852 1 93.12 12 VAL B CA 1
ATOM 1621 C C . VAL B 1 12 ? 10.281 34.875 11.102 1 93.12 12 VAL B C 1
ATOM 1623 O O . VAL B 1 12 ? 10.109 33.688 11.312 1 93.12 12 VAL B O 1
ATOM 1626 N N . SER B 1 13 ? 11.32 35.25 10.156 1 90.88 13 SER B N 1
ATOM 1627 C CA . SER B 1 13 ? 12.133 34.312 9.375 1 90.88 13 SER B CA 1
ATOM 1628 C C . SER B 1 13 ? 11.273 33.281 8.672 1 90.88 13 SER B C 1
ATOM 1630 O O . SER B 1 13 ? 11.539 32.094 8.781 1 90.88 13 SER B O 1
ATOM 1632 N N . ASP B 1 14 ? 10.109 33.625 8.203 1 90.69 14 ASP B N 1
ATOM 1633 C CA . ASP B 1 14 ? 9.18 32.812 7.402 1 90.69 14 ASP B CA 1
ATOM 1634 C C . ASP B 1 14 ? 8.391 31.844 8.281 1 90.69 14 ASP B C 1
ATOM 1636 O O . ASP B 1 14 ? 7.855 30.859 7.785 1 90.69 14 ASP B O 1
ATOM 1640 N N . GLN B 1 15 ? 8.375 32.125 9.57 1 96.25 15 GLN B N 1
ATOM 1641 C CA . GLN B 1 15 ? 7.57 31.344 10.5 1 96.25 15 GLN B CA 1
ATOM 1642 C C . GLN B 1 15 ? 6.586 32.25 11.258 1 96.25 15 GLN B C 1
ATOM 1644 O O . GLN B 1 15 ? 6.938 33.344 11.688 1 96.25 15 GLN B O 1
ATOM 1649 N N . ALA B 1 16 ? 5.375 31.734 11.383 1 98.38 16 ALA B N 1
ATOM 1650 C CA . ALA B 1 16 ? 4.375 32.469 12.148 1 98.38 16 ALA B CA 1
ATOM 1651 C C . ALA B 1 16 ? 4.621 32.344 13.648 1 98.38 16 ALA B C 1
ATOM 1653 O O . ALA B 1 16 ? 4.852 31.234 14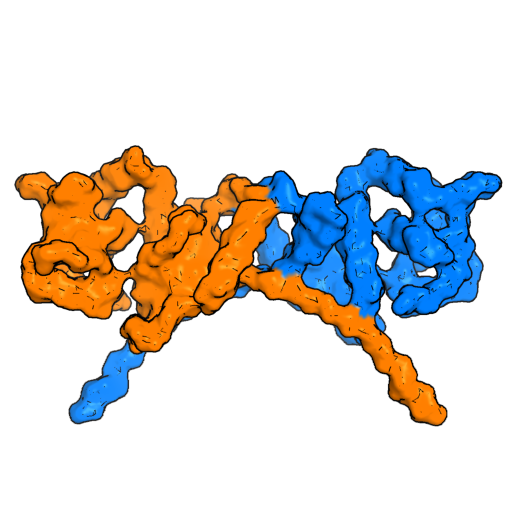.148 1 98.38 16 ALA B O 1
ATOM 1654 N N . CYS B 1 17 ? 4.543 33.469 14.312 1 98.38 17 CYS B N 1
ATOM 1655 C CA . CYS B 1 17 ? 4.809 33.531 15.75 1 98.38 17 CYS B CA 1
ATOM 1656 C C . CYS B 1 17 ? 3.664 34.219 16.484 1 98.38 17 CYS B C 1
ATOM 1658 O O . CYS B 1 17 ? 3.227 35.312 16.094 1 98.38 17 CYS B O 1
ATOM 1660 N N . ILE B 1 18 ? 3.121 33.531 17.469 1 98.56 18 ILE B N 1
ATOM 1661 C CA . ILE B 1 18 ? 2.08 34.062 18.344 1 98.56 18 ILE B CA 1
ATOM 1662 C C . ILE B 1 18 ? 2.666 34.375 19.719 1 98.56 18 ILE B C 1
ATOM 1664 O O . ILE B 1 18 ? 3.27 33.531 20.359 1 98.56 18 ILE B O 1
ATOM 1668 N N . SER B 1 19 ? 2.418 35.594 20.25 1 97.81 19 SER B N 1
ATOM 1669 C CA . SER B 1 19 ? 3.07 36 21.484 1 97.81 19 SER B CA 1
ATOM 1670 C C . SER B 1 19 ? 2.051 36.25 22.594 1 97.81 19 SER B C 1
ATOM 1672 O O . SER B 1 19 ? 2.402 36.281 23.766 1 97.81 19 SER B O 1
ATOM 1674 N N . ASP B 1 20 ? 0.775 36.562 22.141 1 97.56 20 ASP B N 1
ATOM 1675 C CA . ASP B 1 20 ? -0.256 36.781 23.156 1 97.56 20 ASP B CA 1
ATOM 1676 C C . ASP B 1 20 ? -0.482 35.5 23.984 1 97.56 20 ASP B C 1
ATOM 1678 O O . ASP B 1 20 ? -0.806 34.469 23.438 1 97.56 20 ASP B O 1
ATOM 1682 N N . GLY B 1 21 ? -0.35 35.594 25.234 1 97.38 21 GLY B N 1
ATOM 1683 C CA . GLY B 1 21 ? -0.394 34.438 26.125 1 97.38 21 GLY B CA 1
ATOM 1684 C C . GLY B 1 21 ? -1.682 33.656 26.016 1 97.38 21 GLY B C 1
ATOM 1685 O O . GLY B 1 21 ? -1.657 32.406 26 1 97.38 21 GLY B O 1
ATOM 1686 N N . ASP B 1 22 ? -2.795 34.344 26.031 1 97.12 22 ASP B N 1
ATOM 1687 C CA . ASP B 1 22 ? -4.086 33.656 25.922 1 97.12 22 ASP B CA 1
ATOM 1688 C C . ASP B 1 22 ? -4.215 32.906 24.609 1 97.12 22 ASP B C 1
ATOM 1690 O O . ASP B 1 22 ? -4.684 31.766 24.578 1 97.12 22 ASP B O 1
ATOM 1694 N N . MET B 1 23 ? -3.777 33.531 23.578 1 97.62 23 MET B N 1
ATOM 1695 C CA . MET B 1 23 ? -3.836 32.906 22.266 1 97.62 23 MET B CA 1
ATOM 1696 C C . MET B 1 23 ? -2.906 31.703 22.188 1 97.62 23 MET B C 1
ATOM 1698 O O . MET B 1 23 ? -3.26 30.688 21.609 1 97.62 23 MET B O 1
ATOM 1702 N N . VAL B 1 24 ? -1.736 31.875 22.766 1 97.56 24 VAL B N 1
ATOM 1703 C CA . VAL B 1 24 ? -0.774 30.781 22.828 1 97.56 24 VAL B CA 1
ATOM 1704 C C . VAL B 1 24 ? -1.402 29.578 23.516 1 97.56 24 VAL B C 1
ATOM 1706 O O . VAL B 1 24 ? -1.349 28.453 23 1 97.56 24 VAL B O 1
ATOM 1709 N N . HIS B 1 25 ? -1.997 29.828 24.641 1 95.75 25 HIS B N 1
ATOM 1710 C CA . HIS B 1 25 ? -2.6 28.766 25.438 1 95.75 25 HIS B CA 1
ATOM 1711 C C . HIS B 1 25 ? -3.715 28.062 24.672 1 95.75 25 HIS B C 1
ATOM 1713 O O . HIS B 1 25 ? -3.787 26.828 24.672 1 95.75 25 HIS B O 1
ATOM 1719 N N . GLU B 1 26 ? -4.535 28.797 23.984 1 94.25 26 GLU B N 1
ATOM 1720 C CA . GLU B 1 26 ? -5.648 28.234 23.219 1 94.25 26 GLU B CA 1
ATOM 1721 C C . GLU B 1 26 ? -5.156 27.344 22.094 1 94.25 26 GLU B C 1
ATOM 1723 O O . GLU B 1 26 ? -5.668 26.234 21.906 1 94.25 26 GLU B O 1
ATOM 1728 N N . LEU B 1 27 ? -4.211 27.812 21.391 1 96.25 27 LEU B N 1
ATOM 1729 C CA . LEU B 1 27 ? -3.676 27.047 20.266 1 96.25 27 LEU B CA 1
ATOM 1730 C C . LEU B 1 27 ? -2.957 25.797 20.75 1 96.25 27 LEU B C 1
ATOM 1732 O O . LEU B 1 27 ? -3.102 24.719 20.156 1 96.25 27 LEU B O 1
ATOM 1736 N N . GLU B 1 28 ? -2.23 25.984 21.797 1 94.06 28 GLU B N 1
ATOM 1737 C CA . GLU B 1 28 ? -1.508 24.844 22.359 1 94.06 28 GLU B CA 1
ATOM 1738 C C . GLU B 1 28 ? -2.465 23.734 22.781 1 94.06 28 GLU B C 1
ATOM 1740 O O . GLU B 1 28 ? -2.205 22.547 22.516 1 94.06 28 GLU B O 1
ATOM 1745 N N . LEU B 1 29 ? -3.549 24.062 23.359 1 90.31 29 LEU B N 1
ATOM 1746 C CA . LEU B 1 29 ? -4.547 23.094 23.812 1 90.31 29 LEU B CA 1
ATOM 1747 C C . LEU B 1 29 ? -5.133 22.328 22.625 1 90.31 29 LEU B C 1
ATOM 1749 O O . LEU B 1 29 ? -5.504 21.156 22.75 1 90.31 29 LEU B O 1
ATOM 1753 N N . LYS B 1 30 ? -5.133 23 21.547 1 91.88 30 LYS B N 1
ATOM 1754 C CA . LYS B 1 30 ? -5.738 22.406 20.375 1 91.88 30 LYS B CA 1
ATOM 1755 C C . LYS B 1 30 ? -4.695 21.656 19.531 1 91.88 30 LYS B C 1
ATOM 1757 O O . LYS B 1 30 ? -5.008 21.141 18.469 1 91.88 30 LYS B O 1
ATOM 1762 N N . GLY B 1 31 ? -3.465 21.719 19.969 1 92.44 31 GLY B N 1
ATOM 1763 C CA . GLY B 1 31 ? -2.422 20.906 19.359 1 92.44 31 GLY B CA 1
ATOM 1764 C C . GLY B 1 31 ? -1.644 21.641 18.281 1 92.44 31 GLY B C 1
ATOM 1765 O O . GLY B 1 31 ? -0.964 21.016 17.453 1 92.44 31 GLY B O 1
ATOM 1766 N N . TYR B 1 32 ? -1.774 22.969 18.281 1 96.31 32 TYR B N 1
ATOM 1767 C CA . TYR B 1 32 ? -1.048 23.75 17.281 1 96.31 32 TYR B CA 1
ATOM 1768 C C . TYR B 1 32 ? 0.335 24.141 17.781 1 96.31 32 TYR B C 1
ATOM 1770 O O . TYR B 1 32 ? 0.507 24.438 18.969 1 96.31 32 TYR B O 1
ATOM 1778 N N . GLY B 1 33 ? 1.29 24.094 16.938 1 96.81 33 GLY B N 1
ATOM 1779 C CA . GLY B 1 33 ? 2.576 24.766 17.094 1 96.81 33 GLY B CA 1
ATOM 1780 C C . GLY B 1 33 ? 3.432 24.156 18.188 1 96.81 33 GLY B C 1
ATOM 1781 O O . GLY B 1 33 ? 3.141 23.062 18.672 1 96.81 33 GLY B O 1
ATOM 1782 N N . GLU B 1 34 ? 4.531 24.797 18.406 1 96.69 34 GLU B N 1
ATOM 1783 C CA . GLU B 1 34 ? 5.492 24.484 19.469 1 96.69 34 GLU B CA 1
ATOM 1784 C C . GLU B 1 34 ? 5.855 25.734 20.266 1 96.69 34 GLU B C 1
ATOM 1786 O O . GLU B 1 34 ? 6.039 26.812 19.688 1 96.69 34 GLU B O 1
ATOM 1791 N N . ILE B 1 35 ? 5.961 25.531 21.531 1 96.75 35 ILE B N 1
ATOM 1792 C CA . ILE B 1 35 ? 6.258 26.672 22.406 1 96.75 35 ILE B CA 1
ATOM 1793 C C . ILE B 1 35 ? 7.766 26.797 22.578 1 96.75 35 ILE B C 1
ATOM 1795 O O . ILE B 1 35 ? 8.453 25.812 22.859 1 96.75 35 ILE B O 1
ATOM 1799 N N . GLU B 1 36 ? 8.25 27.938 22.359 1 95.88 36 GLU B N 1
ATOM 1800 C CA . GLU B 1 36 ? 9.633 28.312 22.641 1 95.88 36 GLU B CA 1
ATOM 1801 C C . GLU B 1 36 ? 9.695 29.703 23.297 1 95.88 36 GLU B C 1
ATOM 1803 O O . GLU B 1 36 ? 9.258 30.688 22.703 1 95.88 36 GLU B O 1
ATOM 1808 N N . LYS B 1 37 ? 10.203 29.812 24.531 1 94.75 37 LYS B N 1
ATOM 1809 C CA . LYS B 1 37 ? 10.344 31.078 25.25 1 94.75 37 LYS B CA 1
ATOM 1810 C C . LYS B 1 37 ? 9.016 31.812 25.328 1 94.75 37 LYS B C 1
ATOM 1812 O O . LYS B 1 37 ? 8.93 33 24.953 1 94.75 37 LYS B O 1
ATOM 1817 N N . GLU B 1 38 ? 7.922 31.125 25.641 1 95.38 38 GLU B N 1
ATOM 1818 C CA . GLU B 1 38 ? 6.586 31.641 25.922 1 95.38 38 GLU B CA 1
ATOM 1819 C C . GLU B 1 38 ? 5.887 32.094 24.656 1 95.38 38 GLU B C 1
ATOM 1821 O O . GLU B 1 38 ? 4.855 32.781 24.719 1 95.38 38 GLU B O 1
ATOM 1826 N N . LYS B 1 39 ? 6.508 31.828 23.547 1 97.69 39 LYS B N 1
ATOM 1827 C CA . LYS B 1 39 ? 5.891 32.094 22.25 1 97.69 39 LYS B CA 1
ATOM 1828 C C . LYS B 1 39 ? 5.543 30.797 21.531 1 97.69 39 LYS B C 1
ATOM 1830 O O . LYS B 1 39 ? 6.168 29.766 21.781 1 97.69 39 LYS B O 1
ATOM 1835 N N . LEU B 1 40 ? 4.496 30.938 20.75 1 98.31 40 LEU B N 1
ATOM 1836 C CA . LEU B 1 40 ? 4.102 29.75 19.969 1 98.31 40 LEU B CA 1
ATOM 1837 C C . LEU B 1 40 ? 4.484 29.922 18.5 1 98.31 40 LEU B C 1
ATOM 1839 O O . LEU B 1 40 ? 4.145 30.922 17.875 1 98.31 40 LEU B O 1
ATOM 1843 N N . PHE B 1 41 ? 5.25 28.984 18 1 98.5 41 PHE B N 1
ATOM 1844 C CA . PHE B 1 41 ? 5.656 28.953 16.609 1 98.5 41 PHE B CA 1
ATOM 1845 C C . PHE B 1 41 ? 4.863 27.906 15.828 1 98.5 41 PHE B C 1
ATOM 1847 O O . PHE B 1 41 ? 4.789 26.75 16.234 1 98.5 41 PHE B O 1
ATOM 1854 N N . LEU B 1 42 ? 4.297 28.359 14.766 1 98.44 42 LEU B N 1
ATOM 1855 C CA . LEU B 1 42 ? 3.486 27.469 13.945 1 98.44 42 LEU B CA 1
ATOM 1856 C C . LEU B 1 42 ? 4.305 26.906 12.789 1 98.44 42 LEU B C 1
ATOM 1858 O O . LEU B 1 42 ? 5.121 27.609 12.195 1 98.44 42 LEU B O 1
ATOM 1862 N N . LYS B 1 43 ? 4.043 25.672 12.508 1 97.75 43 LYS B N 1
ATOM 1863 C CA . LYS B 1 43 ? 4.555 25.109 11.266 1 97.75 43 LYS B CA 1
ATOM 1864 C C . LYS B 1 43 ? 3.867 25.734 10.055 1 97.75 43 LYS B C 1
ATOM 1866 O O . LYS B 1 43 ? 2.789 26.328 10.18 1 97.75 43 LYS B O 1
ATOM 1871 N N . GLN B 1 44 ? 4.484 25.594 8.898 1 98.06 44 GLN B N 1
ATOM 1872 C CA . GLN B 1 44 ? 3.955 26.188 7.676 1 98.06 44 GLN B CA 1
ATOM 1873 C C . GLN B 1 44 ? 2.541 25.688 7.391 1 98.06 44 GLN B C 1
ATOM 1875 O O . GLN B 1 44 ? 1.646 26.484 7.094 1 98.06 44 GLN B O 1
ATOM 1880 N N . PHE B 1 45 ? 2.312 24.391 7.512 1 98.19 45 PHE B N 1
ATOM 1881 C CA . PHE B 1 45 ? 1.007 23.828 7.18 1 98.19 45 PHE B CA 1
ATOM 1882 C C . PHE B 1 45 ? -0.038 24.25 8.203 1 98.19 45 PHE B C 1
ATOM 1884 O O . PHE B 1 45 ? -1.211 24.422 7.867 1 98.19 45 PHE B O 1
ATOM 1891 N N . GLU B 1 46 ? 0.355 24.422 9.414 1 98.5 46 GLU B N 1
ATOM 1892 C CA . GLU B 1 46 ? -0.558 24.938 10.43 1 98.5 46 GLU B CA 1
ATOM 1893 C C . GLU B 1 46 ? -0.969 26.375 10.125 1 98.5 46 GLU B C 1
ATOM 1895 O O . GLU B 1 46 ? -2.148 26.734 10.227 1 98.5 46 GLU B O 1
ATOM 1900 N N . THR B 1 47 ? 0.043 27.156 9.797 1 98.75 47 THR B N 1
ATOM 1901 C CA . THR B 1 47 ? -0.2 28.547 9.43 1 98.75 47 THR B CA 1
ATOM 1902 C C . THR B 1 47 ? -1.161 28.641 8.25 1 98.75 47 THR B C 1
ATOM 1904 O O . THR B 1 47 ? -2.141 29.375 8.297 1 98.75 47 THR B O 1
ATOM 1907 N N . LEU B 1 48 ? -0.868 27.891 7.262 1 98.81 48 LEU B N 1
ATOM 1908 C CA . LEU B 1 48 ? -1.725 27.875 6.078 1 98.81 48 LEU B CA 1
ATOM 1909 C C . LEU B 1 48 ? -3.154 27.5 6.453 1 98.81 48 LEU B C 1
ATOM 1911 O O . LEU B 1 48 ? -4.109 28.109 5.969 1 98.81 48 LEU B O 1
ATOM 1915 N N . TYR B 1 49 ? -3.285 26.547 7.281 1 98.69 49 TYR B N 1
ATOM 1916 C CA . TYR B 1 49 ? -4.613 26.094 7.684 1 98.69 49 TYR B CA 1
ATOM 1917 C C . TYR B 1 49 ? -5.367 27.203 8.414 1 98.69 49 TYR B C 1
ATOM 1919 O O . TYR B 1 49 ? -6.539 27.453 8.117 1 98.69 49 TYR B O 1
ATOM 1927 N N . LEU B 1 50 ? -4.723 27.797 9.359 1 98.56 50 LEU B N 1
ATOM 1928 C CA . LEU B 1 50 ? -5.371 28.844 10.148 1 98.56 50 LEU B CA 1
ATOM 1929 C C . LEU B 1 50 ? -5.707 30.047 9.273 1 98.56 50 LEU B C 1
ATOM 1931 O O . LEU B 1 50 ? -6.715 30.719 9.5 1 98.56 50 LEU B O 1
ATOM 1935 N N . LEU B 1 51 ? -4.855 30.406 8.305 1 98.62 51 LEU B N 1
ATOM 1936 C CA . LEU B 1 51 ? -5.18 31.438 7.328 1 98.62 51 LEU B CA 1
ATOM 1937 C C . LEU B 1 51 ? -6.375 31.031 6.477 1 98.62 51 LEU B C 1
ATOM 1939 O O . LEU B 1 51 ? -7.273 31.844 6.234 1 98.62 51 LEU B O 1
ATOM 1943 N N . TYR B 1 52 ? -6.348 29.828 6.055 1 98.38 52 TYR B N 1
ATOM 1944 C CA . TYR B 1 52 ? -7.402 29.281 5.207 1 98.38 52 TYR B CA 1
ATOM 1945 C C . TYR B 1 52 ? -8.758 29.359 5.902 1 98.38 52 TYR B C 1
ATOM 1947 O O . TYR B 1 52 ? -9.766 29.703 5.277 1 98.38 52 TYR B O 1
ATOM 1955 N N . THR B 1 53 ? -8.805 29.078 7.172 1 97.88 53 THR B N 1
ATOM 1956 C CA . THR B 1 53 ? -10.047 29.047 7.934 1 97.88 53 THR B CA 1
ATOM 1957 C C . THR B 1 53 ? -10.359 30.438 8.508 1 97.88 53 THR B C 1
ATOM 1959 O O . THR B 1 53 ? -11.312 30.594 9.273 1 97.88 53 THR B O 1
ATOM 1962 N N . SER B 1 54 ? -9.523 31.406 8.234 1 97.69 54 SER B N 1
ATOM 1963 C CA . SER B 1 54 ? -9.68 32.781 8.68 1 97.69 54 SER B CA 1
ATOM 1964 C C . SER B 1 54 ? -9.578 32.875 10.203 1 97.69 54 SER B C 1
ATOM 1966 O O . SER B 1 54 ? -10.305 33.656 10.828 1 97.69 54 SER B O 1
ATOM 1968 N N . LYS B 1 55 ? -8.75 32.062 10.766 1 98.25 55 LYS B N 1
ATOM 1969 C CA . LYS B 1 55 ? -8.578 32.062 12.211 1 98.25 55 LYS B CA 1
ATOM 1970 C C . LYS B 1 55 ? -7.242 32.688 12.602 1 98.25 55 LYS B C 1
ATOM 1972 O O . LYS B 1 55 ? -6.887 32.75 13.781 1 98.25 55 LYS B O 1
ATOM 1977 N N . LEU B 1 56 ? -6.523 33.219 11.648 1 98.56 56 LEU B N 1
ATOM 1978 C CA . LEU B 1 56 ? -5.23 33.844 11.898 1 98.56 56 LEU B CA 1
ATOM 1979 C C . LEU B 1 56 ? -5.09 35.156 11.109 1 98.56 56 LEU B C 1
ATOM 1981 O O . LEU B 1 56 ? -5.363 35.188 9.906 1 98.56 56 LEU B O 1
ATOM 1985 N N . ILE B 1 57 ? -4.848 36.156 11.797 1 98.56 57 ILE B N 1
ATOM 1986 C CA . ILE B 1 57 ? -4.375 37.375 11.18 1 98.56 57 ILE B CA 1
ATOM 1987 C C . ILE B 1 57 ? -2.852 37.438 11.266 1 98.56 57 ILE B C 1
ATOM 1989 O O . ILE B 1 57 ? -2.291 37.594 12.359 1 98.56 57 ILE B O 1
ATOM 1993 N N . LEU B 1 58 ? -2.152 37.312 10.156 1 98.62 58 LEU B N 1
ATOM 1994 C CA . LEU B 1 58 ? -0.697 37.25 10.094 1 98.62 58 LEU B CA 1
ATOM 1995 C C . LEU B 1 58 ? -0.119 38.531 9.477 1 98.62 58 LEU B C 1
ATOM 1997 O O . LEU B 1 58 ? -0.604 38.969 8.438 1 98.62 58 LEU B O 1
ATOM 2001 N N . LYS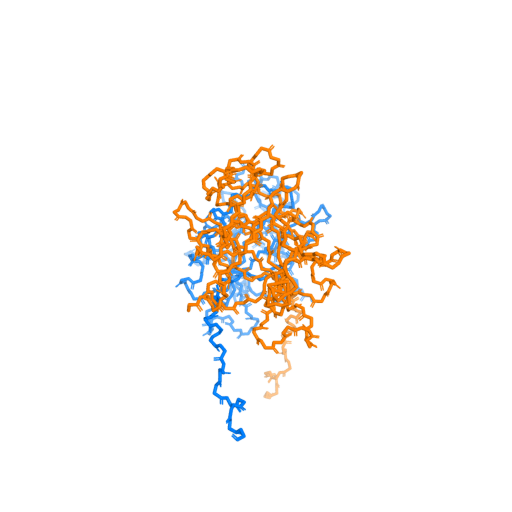 B 1 59 ? 0.845 39.062 10.125 1 98.06 59 LYS B N 1
ATOM 2002 C CA . LYS B 1 59 ? 1.455 40.281 9.609 1 98.06 59 LYS B CA 1
ATOM 2003 C C . LYS B 1 59 ? 2.963 40.125 9.438 1 98.06 59 LYS B C 1
ATOM 2005 O O . LYS B 1 59 ? 3.602 39.406 10.203 1 98.06 59 LYS B O 1
ATOM 2010 N N . LYS B 1 60 ? 3.506 40.656 8.492 1 96.06 60 LYS B N 1
ATOM 2011 C CA . LYS B 1 60 ? 4.934 40.906 8.289 1 96.06 60 LYS B CA 1
ATOM 2012 C C . LYS B 1 60 ? 5.238 42.375 8.273 1 96.06 60 LYS B C 1
ATOM 2014 O O . LYS B 1 60 ? 4.953 43.062 7.285 1 96.06 60 LYS B O 1
ATOM 2019 N N . GLY B 1 61 ? 5.754 42.875 9.305 1 92 61 GLY B N 1
ATOM 2020 C CA . GLY B 1 61 ? 5.789 44.312 9.445 1 92 61 GLY B CA 1
ATOM 2021 C C . GLY B 1 61 ? 4.41 44.938 9.477 1 92 61 GLY B C 1
ATOM 2022 O O . GLY B 1 61 ? 3.582 44.594 10.32 1 92 61 GLY B O 1
ATOM 2023 N N . LYS B 1 62 ? 4.066 45.812 8.547 1 91.88 62 LYS B N 1
ATOM 2024 C CA . LYS B 1 62 ? 2.77 46.5 8.516 1 91.88 62 LYS B CA 1
ATOM 2025 C C . LYS B 1 62 ? 1.834 45.844 7.504 1 91.88 62 LYS B C 1
ATOM 2027 O O . LYS B 1 62 ? 0.662 46.188 7.406 1 91.88 62 LYS B O 1
ATOM 2032 N N . LYS B 1 63 ? 2.371 44.875 6.887 1 96.06 63 LYS B N 1
ATOM 2033 C CA . LYS B 1 63 ? 1.588 44.25 5.816 1 96.06 63 LYS B CA 1
ATOM 2034 C C . LYS B 1 63 ? 0.936 42.969 6.281 1 96.06 63 LYS B C 1
ATOM 2036 O O . LYS B 1 63 ? 1.571 42.156 6.953 1 96.06 63 LYS B O 1
ATOM 2041 N N . GLN B 1 64 ? -0.264 42.875 5.957 1 97.5 64 GLN B N 1
ATOM 2042 C CA . GLN B 1 64 ? -0.968 41.625 6.25 1 97.5 64 GLN B CA 1
ATOM 2043 C C . GLN B 1 64 ? -0.658 40.562 5.203 1 97.5 64 GLN B C 1
ATOM 2045 O O . GLN B 1 64 ? -0.609 40.844 4.008 1 97.5 64 GLN B O 1
ATOM 2050 N N . ILE B 1 65 ? -0.38 39.406 5.629 1 98 65 ILE B N 1
ATOM 2051 C CA . ILE B 1 65 ? -0.076 38.281 4.766 1 98 65 ILE B CA 1
ATOM 2052 C C . ILE B 1 65 ? -1.291 37.344 4.676 1 98 65 ILE B C 1
ATOM 2054 O O . ILE B 1 65 ? -1.806 36.906 5.699 1 98 65 ILE B O 1
ATOM 2058 N N . ASP B 1 66 ? -1.747 37.094 3.457 1 98.19 66 ASP B N 1
ATOM 2059 C CA . ASP B 1 66 ? -2.891 36.219 3.291 1 98.19 66 ASP B CA 1
ATOM 2060 C C . ASP B 1 66 ? -2.439 34.812 2.896 1 98.19 66 ASP B C 1
ATOM 2062 O O . ASP B 1 66 ? -1.24 34.531 2.838 1 98.19 66 ASP B O 1
ATOM 2066 N N . PHE B 1 67 ? -3.371 33.969 2.689 1 98.62 67 PHE B N 1
ATOM 2067 C CA . PHE B 1 67 ? -3.121 32.562 2.402 1 98.62 67 PHE B CA 1
ATOM 2068 C C . PHE B 1 67 ? -2.232 32.406 1.173 1 98.62 67 PHE B C 1
ATOM 2070 O O . PHE B 1 67 ? -1.203 31.719 1.225 1 98.62 67 PHE B O 1
ATOM 2077 N N . ASP B 1 68 ? -2.592 33 0.07 1 98.5 68 ASP B N 1
ATOM 2078 C CA . ASP B 1 68 ? -1.89 32.844 -1.199 1 98.5 68 ASP B CA 1
ATOM 2079 C C . ASP B 1 68 ? -0.45 33.344 -1.098 1 98.5 68 ASP B C 1
ATOM 2081 O O . ASP B 1 68 ? 0.473 32.688 -1.594 1 98.5 68 ASP B O 1
ATOM 2085 N N . SER B 1 69 ? -0.342 34.5 -0.488 1 97.69 69 SER B N 1
ATOM 2086 C CA . SER B 1 69 ? 0.996 35.062 -0.306 1 97.69 69 SER B CA 1
ATOM 2087 C C . SER B 1 69 ? 1.869 34.125 0.534 1 97.69 69 SER B C 1
ATOM 2089 O O . SER B 1 69 ? 3.029 33.906 0.198 1 97.69 69 SER B O 1
ATOM 2091 N N . PHE B 1 70 ? 1.319 33.625 1.613 1 98.44 70 PHE B N 1
ATOM 2092 C CA . PHE B 1 70 ? 2.092 32.75 2.479 1 98.44 70 PHE B CA 1
ATOM 2093 C C . PHE B 1 70 ? 2.396 31.438 1.773 1 98.44 70 PHE B C 1
ATOM 2095 O O . PHE B 1 70 ? 3.492 30.891 1.915 1 98.44 70 PHE B O 1
ATOM 2102 N N . MET B 1 71 ? 1.471 30.891 1.026 1 98.44 71 MET B N 1
ATOM 2103 C CA . MET B 1 71 ? 1.704 29.688 0.233 1 98.44 71 MET B CA 1
ATOM 2104 C C . MET B 1 71 ? 2.893 29.875 -0.703 1 98.44 71 MET B C 1
ATOM 2106 O O . MET B 1 71 ? 3.75 29 -0.809 1 98.44 71 MET B O 1
ATOM 2110 N N . ASN B 1 72 ? 2.926 30.969 -1.311 1 97.69 72 ASN B N 1
ATOM 2111 C CA . ASN B 1 72 ? 4.035 31.281 -2.209 1 97.69 72 ASN B CA 1
ATOM 2112 C C . ASN B 1 72 ? 5.367 31.312 -1.468 1 97.69 72 ASN B C 1
ATOM 2114 O O . ASN B 1 72 ? 6.375 30.812 -1.975 1 97.69 72 ASN B O 1
ATOM 2118 N N . ILE B 1 73 ? 5.324 31.906 -0.348 1 96.94 73 ILE B N 1
ATOM 2119 C CA . ILE B 1 73 ? 6.52 31.938 0.484 1 96.94 73 ILE B CA 1
ATOM 2120 C C . ILE B 1 73 ? 6.953 30.516 0.822 1 96.94 73 ILE B C 1
ATOM 2122 O O . ILE B 1 73 ? 8.125 30.156 0.686 1 96.94 73 ILE B O 1
ATOM 2126 N N . CYS B 1 74 ? 6.035 29.672 1.253 1 97.88 74 CYS B N 1
ATOM 2127 C CA . CYS B 1 74 ? 6.312 28.312 1.673 1 97.88 74 CYS B CA 1
ATOM 2128 C C . CYS B 1 74 ? 6.848 27.484 0.511 1 97.88 74 CYS B C 1
ATOM 2130 O O . CYS B 1 74 ? 7.746 26.656 0.694 1 97.88 74 CYS B O 1
ATOM 2132 N N . GLN B 1 75 ? 6.297 27.672 -0.643 1 97.25 75 GLN B N 1
ATOM 2133 C CA . GLN B 1 75 ? 6.645 26.859 -1.812 1 97.25 75 GLN B CA 1
ATOM 2134 C C . GLN B 1 75 ? 8.102 27.078 -2.217 1 97.25 75 GLN B C 1
ATOM 2136 O O . GLN B 1 75 ? 8.703 26.234 -2.877 1 97.25 75 GLN B O 1
ATOM 2141 N N . LYS B 1 76 ? 8.695 28.156 -1.843 1 96.25 76 LYS B N 1
ATOM 2142 C CA . LYS B 1 76 ? 10.086 28.453 -2.156 1 96.25 76 LYS B CA 1
ATOM 2143 C C . LYS B 1 76 ? 11.031 27.547 -1.378 1 96.25 76 LYS B C 1
ATOM 2145 O O . LYS B 1 76 ? 12.141 27.25 -1.836 1 96.25 76 LYS B O 1
ATOM 2150 N N . THR B 1 77 ? 10.57 27.078 -0.267 1 95.19 77 THR B N 1
ATOM 2151 C CA . THR B 1 77 ? 11.469 26.312 0.6 1 95.19 77 THR B CA 1
ATOM 2152 C C . THR B 1 77 ? 11 24.85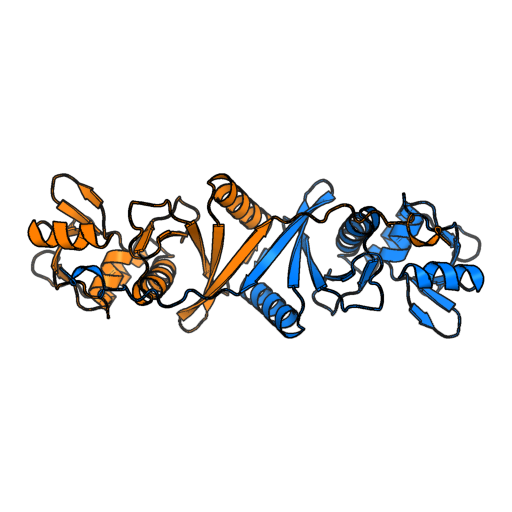9 0.719 1 95.19 77 THR B C 1
ATOM 2154 O O . THR B 1 77 ? 11.773 23.984 1.115 1 95.19 77 THR B O 1
ATOM 2157 N N . ASP B 1 78 ? 9.789 24.656 0.456 1 95.44 78 ASP B N 1
ATOM 2158 C CA . ASP B 1 78 ? 9.211 23.312 0.593 1 95.44 78 ASP B CA 1
ATOM 2159 C C . ASP B 1 78 ? 8.305 22.984 -0.59 1 95.44 78 ASP B C 1
ATOM 2161 O O . ASP B 1 78 ? 7.148 23.406 -0.627 1 95.44 78 ASP B O 1
ATOM 2165 N N . SER B 1 79 ? 8.758 22.125 -1.476 1 93.69 79 SER B N 1
ATOM 2166 C CA . SER B 1 79 ? 8.023 21.781 -2.688 1 93.69 79 SER B CA 1
ATOM 2167 C C . SER B 1 79 ? 6.812 20.922 -2.369 1 93.69 79 SER B C 1
ATOM 2169 O O . SER B 1 79 ? 5.926 20.75 -3.209 1 93.69 79 SER B O 1
ATOM 2171 N N . GLU B 1 80 ? 6.727 20.438 -1.135 1 94.62 80 GLU B N 1
ATOM 2172 C CA . GLU B 1 80 ? 5.629 19.547 -0.782 1 94.62 80 GLU B CA 1
ATOM 2173 C C . GLU B 1 80 ? 4.598 20.25 0.094 1 94.62 80 GLU B C 1
ATOM 2175 O O . GLU B 1 80 ? 3.693 19.609 0.634 1 94.62 80 GLU B O 1
ATOM 2180 N N . ILE B 1 81 ? 4.699 21.438 0.203 1 96.75 81 ILE B N 1
ATOM 2181 C CA . ILE B 1 81 ? 3.895 22.156 1.187 1 96.75 81 ILE B CA 1
ATOM 2182 C C . ILE B 1 81 ? 2.414 22.047 0.826 1 96.75 81 ILE B C 1
ATOM 2184 O O . ILE B 1 81 ? 1.56 21.938 1.709 1 96.75 81 ILE B O 1
ATOM 2188 N N . LEU B 1 82 ? 2.078 22.109 -0.469 1 95.81 82 LEU B N 1
ATOM 2189 C CA . LEU B 1 82 ? 0.676 21.969 -0.843 1 95.81 82 LEU B CA 1
ATOM 2190 C C . LEU B 1 82 ? 0.134 20.609 -0.425 1 95.81 82 LEU B C 1
ATOM 2192 O O . LEU B 1 82 ? -0.964 20.516 0.129 1 95.81 82 LEU B O 1
ATOM 2196 N N . THR B 1 83 ? 0.927 19.594 -0.65 1 96 83 THR B N 1
ATOM 2197 C CA . THR B 1 83 ? 0.553 18.25 -0.238 1 96 83 THR B CA 1
ATOM 2198 C C . THR B 1 83 ? 0.349 18.172 1.272 1 96 83 THR B C 1
ATOM 2200 O O . THR B 1 83 ? -0.67 17.672 1.745 1 96 83 THR B O 1
ATOM 2203 N N . LYS B 1 84 ? 1.281 18.719 1.966 1 97.31 84 LYS B N 1
ATOM 2204 C CA . LYS B 1 84 ? 1.188 18.75 3.422 1 97.31 84 LYS B CA 1
ATOM 2205 C C . LYS B 1 84 ? -0.062 19.484 3.881 1 97.31 84 LYS B C 1
ATOM 2207 O O . LYS B 1 84 ? -0.795 19.016 4.75 1 97.31 84 LYS B O 1
ATOM 2212 N N . PHE B 1 85 ? -0.338 20.594 3.256 1 98.19 85 PHE B N 1
ATOM 2213 C CA . PHE B 1 85 ? -1.498 21.406 3.611 1 98.19 85 PHE B CA 1
ATOM 2214 C C . PHE B 1 85 ? -2.789 20.641 3.365 1 98.19 85 PHE B C 1
ATOM 2216 O O . PHE B 1 85 ? -3.688 20.625 4.211 1 98.19 85 PHE B O 1
ATOM 2223 N N . LEU B 1 86 ? -2.887 20 2.262 1 98.06 86 LEU B N 1
ATOM 2224 C CA . LEU B 1 86 ? -4.117 19.312 1.896 1 98.06 86 LEU B CA 1
ATOM 2225 C C . LEU B 1 86 ? -4.406 18.156 2.859 1 98.06 86 LEU B C 1
ATOM 2227 O O . LEU B 1 86 ? -5.555 17.953 3.266 1 98.06 86 LEU B O 1
ATOM 2231 N N . ILE B 1 87 ? -3.381 17.438 3.225 1 98.12 87 ILE B N 1
ATOM 2232 C CA . ILE B 1 87 ? -3.561 16.344 4.18 1 98.12 87 ILE B CA 1
ATOM 2233 C C . ILE B 1 87 ? -3.936 16.922 5.547 1 98.12 87 ILE B C 1
ATOM 2235 O O . ILE B 1 87 ? -4.895 16.469 6.176 1 98.12 87 ILE B O 1
ATOM 2239 N N . TYR B 1 88 ? -3.189 17.906 5.969 1 97.88 88 TYR B N 1
ATOM 2240 C CA . TYR B 1 88 ? -3.443 18.547 7.258 1 97.88 88 TYR B CA 1
ATOM 2241 C C . TYR B 1 88 ? -4.871 19.078 7.328 1 97.88 88 TYR B C 1
ATOM 2243 O O . TYR B 1 88 ? -5.59 18.812 8.297 1 97.88 88 TYR B O 1
ATOM 2251 N N . ARG B 1 89 ? -5.262 19.812 6.328 1 97.44 89 ARG B N 1
ATOM 2252 C CA . ARG B 1 89 ? -6.598 20.391 6.254 1 97.44 89 ARG B CA 1
ATOM 2253 C C . ARG B 1 89 ? -7.672 19.312 6.344 1 97.44 89 ARG B C 1
ATOM 2255 O O . ARG B 1 89 ? -8.641 19.453 7.098 1 97.44 89 ARG B O 1
ATOM 2262 N N . ASP B 1 90 ? -7.52 18.281 5.605 1 96.94 90 ASP B N 1
ATOM 2263 C CA . ASP B 1 90 ? -8.516 17.219 5.594 1 96.94 90 ASP B CA 1
ATOM 2264 C C . ASP B 1 90 ? -8.695 16.609 6.984 1 96.94 90 ASP B C 1
ATOM 2266 O O . ASP B 1 90 ? -9.828 16.453 7.457 1 96.94 90 ASP B O 1
ATOM 2270 N N . LEU B 1 91 ? -7.621 16.312 7.594 1 95.69 91 LEU B N 1
ATOM 2271 C CA . LEU B 1 91 ? -7.66 15.672 8.898 1 95.69 91 LEU B CA 1
ATOM 2272 C C . LEU B 1 91 ? -8.164 16.625 9.969 1 95.69 91 LEU B C 1
ATOM 2274 O O . LEU B 1 91 ? -8.984 16.25 10.812 1 95.69 91 LEU B O 1
ATOM 2278 N N . ARG B 1 92 ? -7.734 17.844 9.938 1 94.88 92 ARG B N 1
ATOM 2279 C CA . ARG B 1 92 ? -8.203 18.828 10.898 1 94.88 92 ARG B CA 1
ATOM 2280 C C . ARG B 1 92 ? -9.703 19.062 10.758 1 94.88 92 ARG B C 1
ATOM 2282 O O . ARG B 1 92 ? -10.422 19.172 11.758 1 94.88 92 ARG B O 1
ATOM 2289 N N . ASN B 1 93 ? -10.117 19.156 9.531 1 94.12 93 ASN B N 1
ATOM 2290 C CA . ASN B 1 93 ? -11.539 19.344 9.281 1 94.12 93 ASN B CA 1
ATOM 2291 C C . ASN B 1 93 ? -12.359 18.188 9.859 1 94.12 93 ASN B C 1
ATOM 2293 O O . ASN B 1 93 ? -13.516 18.391 10.258 1 94.12 93 ASN B O 1
ATOM 2297 N N . ARG B 1 94 ? -11.766 17.125 9.93 1 92.06 94 ARG B N 1
ATOM 2298 C CA . ARG B 1 94 ? -12.453 15.945 10.453 1 92.06 94 ARG B CA 1
ATOM 2299 C C . ARG B 1 94 ? -12.344 15.883 11.977 1 92.06 94 ARG B C 1
ATOM 2301 O O . ARG B 1 94 ? -12.922 15 12.609 1 92.06 94 ARG B O 1
ATOM 2308 N N . GLY B 1 95 ? -11.555 16.75 12.539 1 90.38 95 GLY B N 1
ATOM 2309 C CA . GLY B 1 95 ? -11.531 16.891 13.984 1 90.38 95 GLY B CA 1
ATOM 2310 C C . GLY B 1 95 ? -10.32 16.25 14.633 1 90.38 95 GLY B C 1
ATOM 2311 O O . GLY B 1 95 ? -10.258 16.109 15.852 1 90.38 95 GLY B O 1
ATOM 2312 N N . TYR B 1 96 ? -9.398 15.844 13.883 1 91.81 96 TYR B N 1
ATOM 2313 C CA . TYR B 1 96 ? -8.211 15.203 14.438 1 91.81 96 TYR B CA 1
ATOM 2314 C C . TYR B 1 96 ? -7.164 16.234 14.836 1 91.81 96 TYR B C 1
ATOM 2316 O O . TYR B 1 96 ? -7.125 17.328 14.273 1 91.81 96 TYR B O 1
ATOM 2324 N N . VAL B 1 97 ? -6.438 15.836 15.844 1 92.81 97 VAL B N 1
ATOM 2325 C CA . VAL B 1 97 ? -5.203 16.562 16.109 1 92.81 97 VAL B CA 1
ATOM 2326 C C . VAL B 1 97 ? -4.07 16 15.258 1 92.81 97 VAL B C 1
ATOM 2328 O O . VAL B 1 97 ? -3.873 14.781 15.203 1 92.81 97 VAL B O 1
ATOM 2331 N N . VAL B 1 98 ? -3.42 16.875 14.625 1 95.25 98 VAL B N 1
ATOM 2332 C CA . VAL B 1 98 ? -2.424 16.484 13.633 1 95.25 98 VAL B CA 1
ATOM 2333 C C . VAL B 1 98 ? -1.093 17.172 13.945 1 95.25 98 VAL B C 1
ATOM 2335 O O . VAL B 1 98 ? -1.034 18.391 14.086 1 95.25 98 VAL B O 1
ATOM 2338 N N . LYS B 1 99 ? -0.095 16.359 14.062 1 95.19 99 LYS B N 1
ATOM 2339 C CA . LYS B 1 99 ? 1.234 16.875 14.367 1 95.19 99 LYS B CA 1
ATOM 2340 C C . LYS B 1 99 ? 2.252 16.438 13.32 1 95.19 99 LYS B C 1
ATOM 2342 O O . LYS B 1 99 ? 2.014 15.477 12.586 1 95.19 99 LYS B O 1
ATOM 2347 N N . ASP B 1 100 ? 3.328 17.172 13.32 1 95.88 100 ASP B N 1
ATOM 2348 C CA . ASP B 1 100 ? 4.406 16.828 12.398 1 95.88 100 ASP B CA 1
ATOM 2349 C C . ASP B 1 100 ? 4.859 15.391 12.594 1 95.88 100 ASP B C 1
ATOM 2351 O O . ASP B 1 100 ? 4.789 14.852 13.695 1 95.88 100 ASP B O 1
ATOM 2355 N N . GLY B 1 101 ? 5.32 14.844 11.484 1 95.56 101 GLY B N 1
ATOM 2356 C CA . GLY B 1 101 ? 5.727 13.445 11.508 1 95.56 101 GLY B CA 1
ATOM 2357 C C . GLY B 1 101 ? 7.168 13.25 11.93 1 95.56 101 GLY B C 1
ATOM 2358 O O . GLY B 1 101 ? 7.676 13.977 12.781 1 95.56 101 GLY B O 1
ATOM 2359 N N . PHE B 1 102 ? 7.797 12.219 11.414 1 94.31 102 PHE B N 1
ATOM 2360 C CA . PHE B 1 102 ? 9.117 11.805 11.867 1 94.31 102 PHE B CA 1
ATOM 2361 C C . PHE B 1 102 ? 10.125 11.852 10.727 1 94.31 102 PHE B C 1
ATOM 2363 O O . PHE B 1 102 ? 11.133 11.148 10.75 1 94.31 102 PHE B O 1
ATOM 2370 N N . GLY B 1 103 ? 9.742 12.492 9.625 1 92.44 103 GLY B N 1
ATOM 2371 C CA . GLY B 1 103 ? 10.727 12.688 8.57 1 92.44 103 GLY B CA 1
ATOM 2372 C C . GLY B 1 103 ? 10.555 11.734 7.41 1 92.44 103 GLY B C 1
ATOM 2373 O O . GLY B 1 103 ? 11.516 11.406 6.719 1 92.44 103 GLY B O 1
ATOM 2374 N N . PHE B 1 104 ? 9.414 11.258 7.141 1 91.56 104 PHE B N 1
ATOM 2375 C CA . PHE B 1 104 ? 9.133 10.367 6.023 1 91.56 104 PHE B CA 1
ATOM 2376 C C . PHE B 1 104 ? 8.539 11.133 4.848 1 91.56 104 PHE B C 1
ATOM 2378 O O . PHE B 1 104 ? 7.73 10.602 4.094 1 91.56 104 PHE B O 1
ATOM 2385 N N . GLY B 1 105 ? 8.938 12.438 4.793 1 90.75 105 GLY B N 1
ATOM 2386 C CA . GLY B 1 105 ? 8.352 13.281 3.764 1 90.75 105 GLY B CA 1
ATOM 2387 C C . GLY B 1 105 ? 7.195 14.125 4.273 1 90.75 105 GLY B C 1
ATOM 2388 O O . GLY B 1 105 ? 7.34 14.859 5.25 1 90.75 105 GLY B O 1
ATOM 2389 N N . SER B 1 106 ? 6.09 14.023 3.557 1 95.06 106 SER B N 1
ATOM 2390 C CA . SER B 1 106 ? 4.859 14.664 4.016 1 95.06 106 SER B CA 1
ATOM 2391 C C . SER B 1 106 ? 4.094 13.766 4.977 1 95.06 106 SER B C 1
ATOM 2393 O O . SER B 1 106 ? 3.041 13.227 4.625 1 95.06 106 SER B O 1
ATOM 2395 N N . ASP B 1 107 ? 4.645 13.664 6.137 1 96.62 107 ASP B N 1
ATOM 2396 C CA . ASP B 1 107 ? 4.055 12.719 7.082 1 96.62 107 ASP B CA 1
ATOM 2397 C C . ASP B 1 107 ? 3.533 13.438 8.328 1 96.62 107 ASP B C 1
ATOM 2399 O O . ASP B 1 107 ? 4.02 14.523 8.672 1 96.62 107 ASP B O 1
ATOM 2403 N N . PHE B 1 108 ? 2.574 12.789 8.992 1 97.5 108 PHE B N 1
ATOM 2404 C CA . PHE B 1 108 ? 1.926 13.367 10.164 1 97.5 108 PHE B CA 1
ATOM 2405 C C . PHE B 1 108 ? 1.642 12.289 11.203 1 97.5 108 PHE B C 1
ATOM 2407 O O . PHE B 1 108 ? 1.256 11.172 10.859 1 97.5 108 PHE B O 1
ATOM 2414 N N . ARG B 1 109 ? 1.821 12.688 12.445 1 95.69 109 ARG B N 1
ATOM 2415 C CA . ARG B 1 109 ? 1.214 11.953 13.547 1 95.69 109 ARG B CA 1
ATOM 2416 C C . ARG B 1 109 ? -0.228 12.398 13.773 1 95.69 109 ARG B C 1
ATOM 2418 O O . ARG B 1 109 ? -0.516 13.594 13.812 1 95.69 109 ARG B O 1
ATOM 2425 N N . VAL B 1 110 ? -1.072 11.453 13.883 1 93.94 110 VAL B N 1
ATOM 2426 C CA . VAL B 1 110 ? -2.486 11.789 14.023 1 93.94 110 VAL B CA 1
ATOM 2427 C C . VAL B 1 110 ? -3.029 11.211 15.328 1 93.94 110 VAL B C 1
ATOM 2429 O O . VAL B 1 110 ? -2.846 10.023 15.617 1 93.94 110 VAL B O 1
ATOM 2432 N N . TYR B 1 111 ? -3.717 12.07 16.047 1 87.88 111 TYR B N 1
ATOM 2433 C CA . TYR B 1 111 ? -4.297 11.727 17.344 1 87.88 111 TYR B CA 1
ATOM 2434 C C . TYR B 1 111 ? -5.812 11.875 17.312 1 87.88 111 TYR B C 1
ATOM 2436 O O . TYR B 1 111 ? -6.344 12.766 16.641 1 87.88 111 TYR B O 1
ATOM 2444 N N . GLU B 1 112 ? -6.43 10.828 17.953 1 76.88 112 GLU B N 1
ATOM 2445 C CA . GLU B 1 112 ? -7.871 11 18.078 1 76.88 112 GLU B CA 1
ATOM 2446 C C . GLU B 1 112 ? -8.203 12.117 19.062 1 76.88 112 GLU B C 1
ATOM 2448 O O . GLU B 1 112 ? -7.43 12.383 20 1 76.88 112 GLU B O 1
ATOM 2453 N N . ARG B 1 113 ? -9.398 12.75 18.734 1 65.75 113 ARG B N 1
ATOM 2454 C CA . ARG B 1 113 ? -9.844 13.828 19.609 1 65.75 113 ARG B CA 1
ATOM 2455 C C . ARG B 1 113 ? -9.992 13.336 21.047 1 65.75 113 ARG B C 1
ATOM 2457 O O . ARG B 1 113 ? -10.484 12.227 21.281 1 65.75 113 ARG B O 1
ATOM 2464 N N . GLY B 1 114 ? -9.711 14.102 21.938 1 58.94 114 GLY B N 1
ATOM 2465 C CA . GLY B 1 114 ? -9.828 13.805 23.359 1 58.94 114 GLY B CA 1
ATOM 2466 C C . GLY B 1 114 ? -8.68 12.969 23.891 1 58.94 114 GLY B C 1
ATOM 2467 O O . GLY B 1 114 ? -8.57 12.758 25.094 1 58.94 114 GLY B O 1
ATOM 2468 N N . HIS B 1 115 ? -7.996 12.438 22.938 1 56.22 115 HIS B N 1
ATOM 2469 C CA . HIS B 1 115 ? -6.906 11.602 23.438 1 56.22 115 HIS B CA 1
ATOM 2470 C C . HIS B 1 115 ? -5.555 12.266 23.203 1 56.22 115 HIS B C 1
ATOM 2472 O O . HIS B 1 115 ? -4.516 11.602 23.25 1 56.22 115 HIS B O 1
ATOM 2478 N N . PHE B 1 116 ? -5.707 13.57 22.969 1 55.62 116 PHE B N 1
ATOM 2479 C CA . PHE B 1 116 ? -4.422 14.25 22.844 1 55.62 116 PHE B CA 1
ATOM 2480 C C . PHE B 1 116 ? -3.674 14.258 24.172 1 55.62 116 PHE B C 1
ATOM 2482 O O . PHE B 1 116 ? -4.227 14.648 25.203 1 55.62 116 PHE B O 1
ATOM 2489 N N . GLY B 1 117 ? -2.518 13.539 24.188 1 54.88 117 GLY B N 1
ATOM 2490 C CA . GLY B 1 117 ? -1.705 13.453 25.391 1 54.88 117 GLY B CA 1
ATOM 2491 C C . GLY B 1 117 ? -1.819 12.109 26.078 1 54.88 117 GLY B C 1
ATOM 2492 O O . GLY B 1 117 ? -0.912 11.703 26.812 1 54.88 117 GLY B O 1
ATOM 2493 N N . GLU B 1 118 ? -2.984 11.531 25.969 1 54.53 118 GLU B N 1
ATOM 2494 C CA . GLU B 1 118 ? -3.162 10.344 26.797 1 54.53 118 GLU B CA 1
ATOM 2495 C C . GLU B 1 118 ? -2.615 9.102 26.094 1 54.53 118 GLU B C 1
ATOM 2497 O O . GLU B 1 118 ? -2.066 8.211 26.75 1 54.53 118 GLU B O 1
ATOM 2502 N N . LYS B 1 119 ? -2.91 9.094 24.812 1 63.62 119 LYS B N 1
ATOM 2503 C CA . LYS B 1 119 ? -2.42 7.922 24.094 1 63.62 119 LYS B CA 1
ATOM 2504 C C . LYS B 1 119 ? -1.604 8.336 22.859 1 63.62 119 LYS B C 1
ATOM 2506 O O . LYS B 1 119 ? -1.808 9.414 22.312 1 63.62 119 LYS B O 1
ATOM 2511 N N . GLY B 1 120 ? -0.494 7.746 22.719 1 72.12 120 GLY B N 1
ATOM 2512 C CA . GLY B 1 120 ? 0.358 7.949 21.562 1 72.12 120 GLY B CA 1
ATOM 2513 C C . GLY B 1 120 ? -0.405 7.93 20.25 1 72.12 120 GLY B C 1
ATOM 2514 O O . GLY B 1 120 ? -1.558 7.492 20.203 1 72.12 120 GLY B O 1
ATOM 2515 N N . ALA B 1 121 ? 0.173 8.711 19.297 1 77.44 121 ALA B N 1
ATOM 2516 C CA . ALA B 1 121 ? -0.428 8.664 17.953 1 77.44 121 ALA B CA 1
ATOM 2517 C C . ALA B 1 121 ? -0.58 7.223 17.484 1 77.44 121 ALA B C 1
ATOM 2519 O O . ALA B 1 121 ? 0.382 6.453 17.5 1 77.44 121 ALA B O 1
ATOM 2520 N N . LYS B 1 122 ? -1.737 6.945 17.109 1 83 122 LYS B N 1
ATOM 2521 C CA . LYS B 1 122 ? -1.995 5.602 16.609 1 83 122 LYS B CA 1
ATOM 2522 C C . LYS B 1 122 ? -1.546 5.469 15.148 1 83 122 LYS B C 1
ATOM 2524 O O . LYS B 1 122 ? -0.975 4.449 14.766 1 83 122 LYS B O 1
ATOM 2529 N N . PHE B 1 123 ? -1.676 6.602 14.469 1 91.94 123 PHE B N 1
ATOM 2530 C CA . PHE B 1 123 ? -1.439 6.543 13.031 1 91.94 123 PHE B CA 1
ATOM 2531 C C . PHE B 1 123 ? -0.27 7.441 12.641 1 91.94 123 PHE B C 1
ATOM 2533 O O . PHE B 1 123 ? -0.109 8.531 13.188 1 91.94 123 PHE B O 1
ATOM 2540 N N . LEU B 1 124 ? 0.51 6.988 11.82 1 96.75 124 LEU B N 1
ATOM 2541 C CA . LEU B 1 124 ? 1.42 7.84 11.062 1 96.75 124 LEU B CA 1
ATOM 2542 C C . LEU B 1 124 ? 1.053 7.848 9.586 1 96.75 124 LEU B C 1
ATOM 2544 O O . LEU B 1 124 ? 1.096 6.805 8.93 1 96.75 124 LEU B O 1
ATOM 2548 N N . ILE B 1 125 ? 0.694 8.969 9.172 1 97.56 125 ILE B N 1
ATOM 2549 C CA . ILE B 1 125 ? 0.253 9.164 7.793 1 97.56 125 ILE B CA 1
ATOM 2550 C C . ILE B 1 125 ? 1.39 9.758 6.965 1 97.56 125 ILE B C 1
ATOM 2552 O O . ILE B 1 125 ? 2.066 10.688 7.406 1 97.56 125 ILE B O 1
ATOM 2556 N N . PHE B 1 126 ? 1.618 9.219 5.762 1 96.94 126 PHE B N 1
ATOM 2557 C CA . PHE B 1 126 ? 2.57 9.852 4.859 1 96.94 126 PHE B CA 1
ATOM 2558 C C . PHE B 1 126 ? 1.977 10.008 3.465 1 96.94 126 PHE B C 1
ATOM 2560 O O . PHE B 1 126 ? 1.259 9.125 2.99 1 96.94 126 PHE B O 1
ATOM 2567 N N . GLY B 1 127 ? 2.201 11.133 2.928 1 95.31 127 GLY B N 1
ATOM 2568 C CA . GLY B 1 127 ? 1.518 11.555 1.714 1 95.31 127 GLY B CA 1
ATOM 2569 C C . GLY B 1 127 ? 2.307 11.25 0.453 1 95.31 127 GLY B C 1
ATOM 2570 O O . GLY B 1 127 ? 3.533 11.367 0.439 1 95.31 127 GLY B O 1
ATOM 2571 N N . LEU B 1 128 ? 1.565 10.898 -0.602 1 92.06 128 LEU B N 1
ATOM 2572 C CA . LEU B 1 128 ? 2.051 10.75 -1.971 1 92.06 128 LEU B CA 1
ATOM 2573 C C . LEU B 1 128 ? 1.078 11.383 -2.961 1 92.06 128 LEU B C 1
ATOM 2575 O O . LEU B 1 128 ? -0.139 11.312 -2.771 1 92.06 128 LEU B O 1
ATOM 2579 N N . ASN B 1 129 ? 1.664 12.039 -3.969 1 89.69 129 ASN B N 1
ATOM 2580 C CA . ASN B 1 129 ? 0.795 12.492 -5.051 1 89.69 129 ASN B CA 1
ATOM 2581 C C . ASN B 1 129 ? 0.472 11.367 -6.023 1 89.69 129 ASN B C 1
ATOM 2583 O O . ASN B 1 129 ? 1.287 10.469 -6.23 1 89.69 129 ASN B O 1
ATOM 2587 N N . GLU B 1 130 ? -0.668 11.469 -6.633 1 87 130 GLU B N 1
ATOM 2588 C CA . GLU B 1 130 ? -1.132 10.406 -7.527 1 87 130 GLU B CA 1
ATOM 2589 C C . GLU B 1 130 ? -0.127 10.148 -8.648 1 87 130 GLU B C 1
ATOM 2591 O O . GLU B 1 130 ? 0.062 9.008 -9.07 1 87 130 GLU B O 1
ATOM 2596 N N . GLY B 1 131 ? 0.606 11.156 -9.07 1 86 131 GLY B N 1
ATOM 2597 C CA . G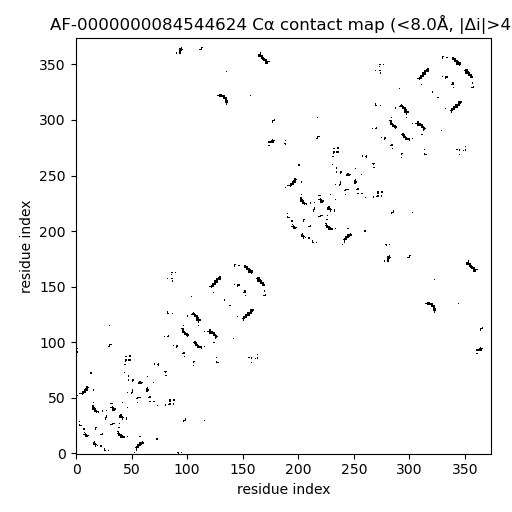LY B 1 131 ? 1.55 11.031 -10.172 1 86 131 GLY B CA 1
ATOM 2598 C C . GLY B 1 131 ? 2.949 10.656 -9.719 1 86 131 GLY B C 1
ATOM 2599 O O . GLY B 1 131 ? 3.82 10.375 -10.547 1 86 131 GLY B O 1
ATOM 2600 N N . GLN B 1 132 ? 3.109 10.562 -8.422 1 86.5 132 GLN B N 1
ATOM 2601 C CA . GLN B 1 132 ? 4.43 10.297 -7.863 1 86.5 132 GLN B CA 1
ATOM 2602 C C . GLN B 1 132 ? 4.801 8.828 -8.008 1 86.5 132 GLN B C 1
ATOM 2604 O O . GLN B 1 132 ? 3.963 7.945 -7.805 1 86.5 132 GLN B O 1
ATOM 2609 N N . GLN B 1 133 ? 6.051 8.625 -8.445 1 87.56 133 GLN B N 1
ATOM 2610 C CA . GLN B 1 133 ? 6.613 7.285 -8.523 1 87.56 133 GLN B CA 1
ATOM 2611 C C . GLN B 1 133 ? 7.445 6.965 -7.285 1 87.56 133 GLN B C 1
ATOM 2613 O O . GLN B 1 133 ? 8.305 7.754 -6.891 1 87.56 133 GLN B O 1
ATOM 2618 N N . GLU B 1 134 ? 7.098 5.953 -6.656 1 87.75 134 GLU B N 1
ATOM 2619 C CA . GLU B 1 134 ? 7.824 5.504 -5.469 1 87.75 134 GLU B CA 1
ATOM 2620 C C . GLU B 1 134 ? 8.391 4.098 -5.668 1 87.75 134 GLU B C 1
ATOM 2622 O O . GLU B 1 134 ? 7.684 3.203 -6.141 1 87.75 134 GLU B O 1
ATOM 2627 N N . LYS B 1 135 ? 9.719 4.012 -5.422 1 89.88 135 LYS B N 1
ATOM 2628 C CA . LYS B 1 135 ? 10.273 2.66 -5.41 1 89.88 135 LYS B CA 1
ATOM 2629 C C . LYS B 1 135 ? 9.664 1.826 -4.289 1 89.88 135 LYS B C 1
ATOM 2631 O O . LYS B 1 135 ? 9.531 2.299 -3.158 1 89.88 135 LYS B O 1
ATOM 2636 N N . MET B 1 136 ? 9.344 0.64 -4.594 1 90.44 136 MET B N 1
ATOM 2637 C CA . MET B 1 136 ? 8.68 -0.219 -3.619 1 90.44 136 MET B CA 1
ATOM 2638 C C . MET B 1 136 ? 9.578 -0.473 -2.414 1 90.44 136 MET B C 1
ATOM 2640 O O . MET B 1 136 ? 9.094 -0.539 -1.28 1 90.44 136 MET B O 1
ATOM 2644 N N . GLY B 1 137 ? 10.852 -0.55 -2.691 1 92.12 137 GLY B N 1
ATOM 2645 C CA . GLY B 1 137 ? 11.773 -0.73 -1.583 1 92.12 137 GLY B CA 1
ATOM 2646 C C . GLY B 1 137 ? 11.734 0.411 -0.584 1 92.12 137 GLY B C 1
ATOM 2647 O O . GLY B 1 137 ? 11.828 0.188 0.625 1 92.12 137 GLY B O 1
ATOM 2648 N N . HIS B 1 138 ? 11.602 1.613 -1.073 1 92.25 138 HIS B N 1
ATOM 2649 C CA . HIS B 1 138 ? 11.492 2.783 -0.209 1 92.25 138 HIS B CA 1
ATOM 2650 C C . HIS B 1 138 ? 10.203 2.75 0.602 1 92.25 138 HIS B C 1
ATOM 2652 O O . HIS B 1 138 ? 10.211 3.051 1.797 1 92.25 138 HIS B O 1
ATOM 2658 N N . LEU B 1 139 ? 9.195 2.377 -0.055 1 93.44 139 LEU B N 1
ATOM 2659 C CA . LEU B 1 139 ? 7.902 2.271 0.619 1 93.44 139 LEU B CA 1
ATOM 2660 C C . LEU B 1 139 ? 7.949 1.224 1.726 1 93.44 139 LEU B C 1
ATOM 2662 O O . LEU B 1 139 ? 7.492 1.474 2.844 1 93.44 139 LEU B O 1
ATOM 2666 N N . GLN B 1 140 ? 8.516 0.161 1.449 1 94.31 140 GLN B N 1
ATOM 2667 C CA . GLN B 1 140 ? 8.656 -0.913 2.428 1 94.31 140 GLN B CA 1
ATOM 2668 C C . GLN B 1 140 ? 9.422 -0.442 3.66 1 94.31 140 GLN B C 1
ATOM 2670 O O . GLN B 1 140 ? 9.031 -0.742 4.789 1 94.31 140 GLN B O 1
ATOM 2675 N N . LYS B 1 141 ? 10.461 0.21 3.377 1 94.5 141 LYS B N 1
ATOM 2676 C CA . LYS B 1 141 ? 11.273 0.705 4.48 1 94.5 141 LYS B CA 1
ATOM 2677 C C . LYS B 1 141 ? 10.477 1.644 5.379 1 94.5 141 LYS B C 1
ATOM 2679 O O . LYS B 1 141 ? 10.547 1.541 6.605 1 94.5 141 LYS B O 1
ATOM 2684 N N . LYS B 1 142 ? 9.766 2.57 4.777 1 95.38 142 LYS B N 1
ATOM 2685 C CA . LYS B 1 142 ? 8.922 3.479 5.547 1 95.38 142 LYS B CA 1
ATOM 2686 C C . LYS B 1 142 ? 7.922 2.709 6.402 1 95.38 142 LYS B C 1
ATOM 2688 O O . LYS B 1 142 ? 7.785 2.971 7.598 1 95.38 142 LYS B O 1
ATOM 2693 N N . ILE B 1 143 ? 7.277 1.764 5.797 1 96.38 143 ILE B N 1
ATOM 2694 C CA . ILE B 1 143 ? 6.27 0.966 6.48 1 96.38 143 ILE B CA 1
ATOM 2695 C C . ILE B 1 143 ? 6.898 0.233 7.66 1 96.38 143 ILE B C 1
ATOM 2697 O O . ILE B 1 143 ? 6.352 0.231 8.766 1 96.38 143 ILE B O 1
ATOM 2701 N N . GLN B 1 144 ? 8.008 -0.359 7.398 1 96.25 144 GLN B N 1
ATOM 2702 C CA . GLN B 1 144 ? 8.711 -1.1 8.438 1 96.25 144 GLN B CA 1
ATOM 2703 C C . GLN B 1 144 ? 9.094 -0.186 9.602 1 96.25 144 GLN B C 1
ATOM 2705 O O . GLN B 1 144 ? 8.867 -0.528 10.766 1 96.25 144 GLN B O 1
ATOM 2710 N N . GLU B 1 145 ? 9.664 0.934 9.312 1 96.94 145 GLU B N 1
ATOM 2711 C CA . GLU B 1 145 ? 10.086 1.869 10.352 1 96.94 145 GLU B CA 1
ATOM 2712 C C . GLU B 1 145 ? 8.898 2.363 11.172 1 96.94 145 GLU B C 1
ATOM 2714 O O . GLU B 1 145 ? 8.961 2.406 12.398 1 96.94 145 GLU B O 1
ATOM 2719 N N . ILE B 1 146 ? 7.84 2.684 10.531 1 96.62 146 ILE B N 1
ATOM 2720 C CA . ILE B 1 146 ? 6.645 3.172 11.203 1 96.62 146 ILE B CA 1
ATOM 2721 C C . ILE B 1 146 ? 6.078 2.078 12.109 1 96.62 146 ILE B C 1
ATOM 2723 O O . ILE B 1 146 ? 5.719 2.342 13.258 1 96.62 146 ILE B O 1
ATOM 2727 N N . THR B 1 147 ? 6.02 0.92 11.594 1 96.31 147 THR B N 1
ATOM 2728 C CA . THR B 1 147 ? 5.523 -0.217 12.359 1 96.31 147 THR B CA 1
ATOM 2729 C C . THR B 1 147 ? 6.406 -0.471 13.578 1 96.31 147 THR B C 1
ATOM 2731 O O . THR B 1 147 ? 5.902 -0.761 14.664 1 96.31 147 THR B O 1
ATOM 2734 N N . GLN B 1 148 ? 7.66 -0.405 13.422 1 96.19 148 GLN B N 1
ATOM 2735 C CA . GLN B 1 148 ? 8.602 -0.621 14.516 1 96.19 148 GLN B CA 1
ATOM 2736 C C . GLN B 1 148 ? 8.398 0.405 15.625 1 96.19 148 GLN B C 1
ATOM 2738 O O . GLN B 1 148 ? 8.688 0.127 16.797 1 96.19 148 GLN B O 1
ATOM 2743 N N . MET B 1 149 ? 7.863 1.519 15.289 1 94.06 149 MET B N 1
ATOM 2744 C CA . MET B 1 149 ? 7.57 2.566 16.266 1 94.06 149 MET B CA 1
ATOM 2745 C C . MET B 1 149 ? 6.242 2.297 16.969 1 94.06 149 MET B C 1
ATOM 2747 O O . MET B 1 149 ? 5.82 3.08 17.812 1 94.06 149 MET B O 1
ATOM 2751 N N . GLY B 1 150 ? 5.617 1.256 16.578 1 93.81 150 GLY B N 1
ATOM 2752 C CA . GLY B 1 150 ? 4.34 0.904 17.172 1 93.81 150 GLY B CA 1
ATOM 2753 C C . GLY B 1 150 ? 3.176 1.684 16.578 1 93.81 150 GLY B C 1
ATOM 2754 O O . GLY B 1 150 ? 2.127 1.811 17.219 1 93.81 150 GLY B O 1
ATOM 2755 N N . LYS B 1 151 ? 3.289 2.25 15.414 1 94 151 LYS B N 1
ATOM 2756 C CA . LYS B 1 151 ? 2.24 3.029 14.766 1 94 151 LYS B CA 1
ATOM 2757 C C . LYS B 1 151 ? 1.724 2.322 13.516 1 94 151 LYS B C 1
ATOM 2759 O O . LYS B 1 151 ? 2.436 1.514 12.914 1 94 151 LYS B O 1
ATOM 2764 N N . GLU B 1 152 ? 0.576 2.678 13.148 1 94.25 152 GLU B N 1
ATOM 2765 C CA . GLU B 1 152 ? 0.005 2.16 11.914 1 94.25 152 GLU B CA 1
ATOM 2766 C C . GLU B 1 152 ? 0.337 3.066 10.727 1 94.25 152 GLU B C 1
ATOM 2768 O O . GLU B 1 152 ? 0.009 4.254 10.742 1 94.25 152 GLU B O 1
ATOM 2773 N N . PRO B 1 153 ? 0.946 2.502 9.75 1 97.06 153 PRO B N 1
ATOM 2774 C CA . PRO B 1 153 ? 1.239 3.316 8.57 1 97.06 153 PRO B CA 1
ATOM 2775 C C . PRO B 1 153 ? 0.016 3.529 7.68 1 97.06 153 PRO B C 1
ATOM 2777 O O . PRO B 1 153 ? -0.682 2.568 7.344 1 97.06 153 PRO B O 1
ATOM 2780 N N . ILE B 1 154 ? -0.215 4.742 7.32 1 97.38 154 ILE B N 1
ATOM 2781 C CA . ILE B 1 154 ? -1.303 5.109 6.422 1 97.38 154 ILE B CA 1
ATOM 2782 C C . ILE B 1 154 ? -0.758 5.949 5.27 1 97.38 154 ILE B C 1
ATOM 2784 O O . ILE B 1 154 ? -0.05 6.934 5.492 1 97.38 154 ILE B O 1
ATOM 2788 N N . ILE B 1 155 ? -1.101 5.523 4.074 1 97.12 155 ILE B N 1
ATOM 2789 C CA . ILE B 1 155 ? -0.744 6.312 2.898 1 97.12 155 ILE B CA 1
ATOM 2790 C C . ILE B 1 155 ? -1.874 7.285 2.566 1 97.12 155 ILE B C 1
ATOM 2792 O O . ILE B 1 155 ? -3.037 6.883 2.471 1 97.12 155 ILE B O 1
ATOM 2796 N N . ALA B 1 156 ? -1.552 8.516 2.447 1 97.56 156 ALA B N 1
ATOM 2797 C CA . ALA B 1 156 ? -2.469 9.516 1.912 1 97.56 156 ALA B CA 1
ATOM 2798 C C . ALA B 1 156 ? -2.129 9.852 0.463 1 97.56 156 ALA B C 1
ATOM 2800 O O . ALA B 1 156 ? -1.029 10.328 0.171 1 97.56 156 ALA B O 1
ATOM 2801 N N . VAL B 1 157 ? -3.041 9.664 -0.417 1 96.56 157 VAL B N 1
ATOM 2802 C CA . VAL B 1 157 ? -2.83 9.969 -1.827 1 96.56 157 VAL B CA 1
ATOM 2803 C C . VAL B 1 157 ? -3.658 11.195 -2.219 1 96.56 157 VAL B C 1
ATOM 2805 O O . VAL B 1 157 ? -4.871 11.219 -2.01 1 96.56 157 VAL B O 1
ATOM 2808 N N . ILE B 1 158 ? -2.918 12.125 -2.756 1 96.31 158 ILE B N 1
ATOM 2809 C CA . ILE B 1 158 ? -3.59 13.344 -3.197 1 96.31 158 ILE B CA 1
ATOM 2810 C C . ILE B 1 158 ? -4.004 13.203 -4.66 1 96.31 158 ILE B C 1
ATOM 2812 O O . ILE B 1 158 ? -3.152 13.062 -5.543 1 96.31 158 ILE B O 1
ATOM 2816 N N . GLU B 1 159 ? -5.289 13.336 -4.902 1 93.69 159 GLU B N 1
ATOM 2817 C CA . GLU B 1 159 ? -5.824 13.266 -6.258 1 93.69 159 GLU B CA 1
ATOM 2818 C C . GLU B 1 159 ? -5.754 14.633 -6.941 1 93.69 159 GLU B C 1
ATOM 2820 O O . GLU B 1 159 ? -5.422 15.633 -6.309 1 93.69 159 GLU B O 1
ATOM 2825 N N . ARG B 1 160 ? -6.031 14.648 -8.195 1 87.06 160 ARG B N 1
ATOM 2826 C CA . ARG B 1 160 ? -5.867 15.836 -9.031 1 87.06 160 ARG B CA 1
ATOM 2827 C C . ARG B 1 160 ? -6.707 17 -8.508 1 87.06 160 ARG B C 1
ATOM 2829 O O . ARG B 1 160 ? -6.258 18.141 -8.516 1 87.06 160 ARG B O 1
ATOM 2836 N N . ARG B 1 161 ? -7.852 16.797 -7.945 1 88.31 161 ARG B N 1
ATOM 2837 C CA . ARG B 1 161 ? -8.727 17.891 -7.512 1 88.31 161 ARG B CA 1
ATOM 2838 C C . ARG B 1 161 ? -8.555 18.172 -6.023 1 88.31 161 ARG B C 1
ATOM 2840 O O . ARG B 1 161 ? -9.359 18.891 -5.426 1 88.31 161 ARG B O 1
ATOM 2847 N N . GLY B 1 162 ? -7.574 17.562 -5.441 1 91.44 162 GLY B N 1
ATOM 2848 C CA . GLY B 1 162 ? -7.234 17.906 -4.07 1 91.44 162 GLY B CA 1
ATOM 2849 C C . GLY B 1 162 ? -7.84 16.969 -3.049 1 91.44 162 GLY B C 1
ATOM 2850 O O . GLY B 1 162 ? -7.602 17.109 -1.848 1 91.44 162 GLY B O 1
ATOM 2851 N N . GLU B 1 163 ? -8.586 16 -3.562 1 94.69 163 GLU B N 1
ATOM 2852 C CA . GLU B 1 163 ? -9.133 15 -2.656 1 94.69 163 GLU B CA 1
ATOM 2853 C C . GLU B 1 163 ? -8.031 14.102 -2.105 1 94.69 163 GLU B C 1
ATOM 2855 O O . GLU B 1 163 ? -7.09 13.75 -2.822 1 94.69 163 GLU B O 1
ATOM 2860 N N . VAL B 1 164 ? -8.219 13.852 -0.807 1 97.38 164 VAL B N 1
ATOM 2861 C CA . VAL B 1 164 ? -7.234 12.969 -0.177 1 97.38 164 VAL B CA 1
ATOM 2862 C C . VAL B 1 164 ? -7.852 11.594 0.066 1 97.38 164 VAL B C 1
ATOM 2864 O O . VAL B 1 164 ? -8.914 11.484 0.678 1 97.38 164 VAL B O 1
ATOM 2867 N N . ILE B 1 165 ? -7.23 10.547 -0.449 1 96.94 165 ILE B N 1
ATOM 2868 C CA . ILE B 1 165 ? -7.664 9.172 -0.232 1 96.94 165 ILE B CA 1
ATOM 2869 C C . ILE B 1 165 ? -6.648 8.438 0.637 1 96.94 165 ILE B C 1
ATOM 2871 O O . ILE B 1 165 ? -5.438 8.531 0.408 1 96.94 165 ILE B O 1
ATOM 2875 N N . TYR B 1 166 ? -7.152 7.723 1.608 1 97.38 166 TYR B N 1
ATOM 2876 C CA . TYR B 1 166 ? -6.27 7.094 2.584 1 97.38 166 TYR B CA 1
ATOM 2877 C C . TYR B 1 166 ? -6.254 5.578 2.41 1 97.38 166 TYR B C 1
ATOM 2879 O O . TYR B 1 166 ? -7.301 4.965 2.176 1 97.38 166 TYR B O 1
ATOM 2887 N N . TYR B 1 167 ? -5.078 4.988 2.6 1 97 167 TYR B N 1
ATOM 2888 C CA . TYR B 1 167 ? -4.898 3.541 2.547 1 97 167 TYR B CA 1
ATOM 2889 C C . TYR B 1 167 ? -4.102 3.047 3.75 1 97 167 TYR B C 1
ATOM 2891 O O . TYR B 1 167 ? -3.006 3.539 4.02 1 97 167 TYR B O 1
ATOM 2899 N N . LYS B 1 168 ? -4.672 2.133 4.441 1 97.19 168 LYS B N 1
ATOM 2900 C CA . LYS B 1 168 ? -3.91 1.425 5.465 1 97.19 168 LYS B CA 1
ATOM 2901 C C . LYS B 1 168 ? -3.035 0.338 4.848 1 97.19 168 LYS B C 1
ATOM 2903 O O . LYS B 1 168 ? -3.471 -0.375 3.941 1 97.19 168 LYS B O 1
ATOM 2908 N N . ILE B 1 169 ? -1.81 0.201 5.293 1 97.12 169 ILE B N 1
ATOM 2909 C CA . ILE B 1 169 ? -0.896 -0.79 4.734 1 97.12 169 ILE B CA 1
ATOM 2910 C C . ILE B 1 169 ? -0.074 -1.425 5.852 1 97.12 169 ILE B C 1
ATOM 2912 O O . ILE B 1 169 ? 0.589 -0.722 6.621 1 97.12 169 ILE B O 1
ATOM 2916 N N . ASN B 1 170 ? -0.08 -2.746 5.926 1 96.56 170 ASN B N 1
ATOM 2917 C CA . ASN B 1 170 ? 0.617 -3.486 6.973 1 96.56 170 ASN B CA 1
ATOM 2918 C C . ASN B 1 170 ? 1.245 -4.766 6.43 1 96.56 170 ASN B C 1
ATOM 2920 O O . ASN B 1 170 ? 0.647 -5.453 5.598 1 96.56 170 ASN B O 1
ATOM 2924 N N . LYS B 1 171 ? 2.402 -4.973 6.934 1 96.31 171 LYS B N 1
ATOM 2925 C CA . LYS B 1 171 ? 3.002 -6.27 6.633 1 96.31 171 LYS B CA 1
ATOM 2926 C C . LYS B 1 171 ? 2.121 -7.41 7.133 1 96.31 171 LYS B C 1
ATOM 2928 O O . LYS B 1 171 ? 1.514 -7.309 8.203 1 96.31 171 LYS B O 1
ATOM 2933 N N . MET B 1 172 ? 2.059 -8.438 6.328 1 94.44 172 MET B N 1
ATOM 2934 C CA . MET B 1 172 ? 1.291 -9.609 6.754 1 94.44 172 MET B CA 1
ATOM 2935 C C . MET B 1 172 ? 2.051 -10.898 6.457 1 94.44 172 MET B C 1
ATOM 2937 O O . MET B 1 172 ? 2.965 -10.906 5.629 1 94.44 172 MET B O 1
ATOM 2941 N N . ASN B 1 173 ? 1.659 -11.922 7.141 1 91.38 173 ASN B N 1
ATOM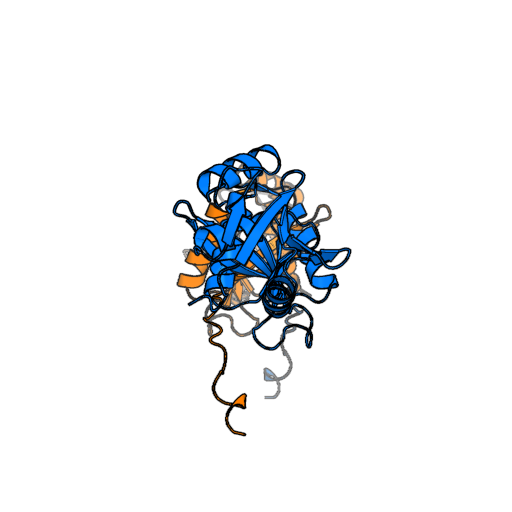 2942 C CA . ASN B 1 173 ? 2.275 -13.227 6.938 1 91.38 173 ASN B CA 1
ATOM 2943 C C . ASN B 1 173 ? 1.244 -14.273 6.523 1 91.38 173 ASN B C 1
ATOM 2945 O O . ASN B 1 173 ? 0.171 -14.367 7.121 1 91.38 173 ASN B O 1
ATOM 2949 N N . PHE B 1 174 ? 1.583 -14.883 5.5 1 88.75 174 PHE B N 1
ATOM 2950 C CA . PHE B 1 174 ? 0.839 -16.094 5.203 1 88.75 174 PHE B CA 1
ATOM 2951 C C . PHE B 1 174 ? 1.354 -17.266 6.039 1 88.75 174 PHE B C 1
ATOM 2953 O O . PHE B 1 174 ? 2.551 -17.562 6.035 1 88.75 174 PHE B O 1
ATOM 2960 N N . HIS B 1 175 ? 0.484 -17.812 6.777 1 85.06 175 HIS B N 1
ATOM 2961 C CA . HIS B 1 175 ? 0.889 -18.922 7.645 1 85.06 175 HIS B CA 1
ATOM 2962 C C . HIS B 1 175 ? 0.8 -20.25 6.918 1 85.06 175 HIS B C 1
ATOM 2964 O O . HIS B 1 175 ? 0.093 -20.375 5.914 1 85.06 175 HIS B O 1
ATOM 2970 N N . GLU B 1 176 ? 1.624 -21.141 7.461 1 76.44 176 GLU B N 1
ATOM 2971 C CA . GLU B 1 176 ? 1.57 -22.5 6.906 1 76.44 176 GLU B CA 1
ATOM 2972 C C . GLU B 1 176 ? 0.178 -23.109 7.059 1 76.44 176 GLU B C 1
ATOM 2974 O O . GLU B 1 176 ? -0.416 -23.047 8.141 1 76.44 176 GLU B O 1
ATOM 2979 N N . ASN B 1 177 ? -0.476 -23.234 5.949 1 67 177 ASN B N 1
ATOM 2980 C CA . ASN B 1 177 ? -1.791 -23.875 5.926 1 67 177 ASN B CA 1
ATOM 2981 C C . ASN B 1 177 ? -1.684 -25.391 5.836 1 67 177 ASN B C 1
ATOM 2983 O O . ASN B 1 177 ? -1.688 -25.953 4.738 1 67 177 ASN B O 1
ATOM 2987 N N . LYS B 1 178 ? -1.108 -26.125 6.863 1 55.91 178 LYS B N 1
ATOM 2988 C CA . LYS B 1 178 ? -1.035 -27.578 6.902 1 55.91 178 LYS B CA 1
ATOM 2989 C C . LYS B 1 178 ? -2.428 -28.203 6.883 1 55.91 178 LYS B C 1
ATOM 2991 O O . LYS B 1 178 ? -3.342 -27.719 7.555 1 55.91 178 LYS B O 1
ATOM 2996 N N . ALA B 1 179 ? -2.887 -28.906 5.816 1 52.25 179 ALA B N 1
ATOM 2997 C CA . ALA B 1 179 ? -4.047 -29.797 5.723 1 52.25 179 ALA B CA 1
ATOM 2998 C C . ALA B 1 179 ? -4.305 -30.5 7.051 1 52.25 179 ALA B C 1
ATOM 3000 O O . ALA B 1 179 ? -3.375 -31.016 7.676 1 52.25 179 ALA B O 1
ATOM 3001 N N . ARG B 1 180 ? -5.383 -30.266 7.742 1 42 180 ARG B N 1
ATOM 3002 C CA . ARG B 1 180 ? -5.945 -31.281 8.625 1 42 180 ARG B CA 1
ATOM 3003 C C . ARG B 1 180 ? -6.059 -32.625 7.922 1 42 180 ARG B C 1
ATOM 3005 O O . ARG B 1 180 ? -6.973 -32.844 7.121 1 42 180 ARG B O 1
ATOM 3012 N N . LEU B 1 181 ? -5.156 -33.344 7.383 1 37.41 181 LEU B N 1
ATOM 3013 C CA . LEU B 1 181 ? -5.367 -34.75 7.125 1 37.41 181 LEU B CA 1
ATOM 3014 C C . LEU B 1 181 ? -6.152 -35.406 8.258 1 37.41 181 LEU B C 1
ATOM 3016 O O . LEU B 1 181 ? -6.504 -36.594 8.18 1 37.41 181 LEU B O 1
ATOM 3020 N N . GLU B 1 182 ? -6.07 -34.969 9.43 1 36.56 182 GLU B N 1
ATOM 3021 C CA . GLU B 1 182 ? -6.59 -35.875 10.445 1 36.56 182 GLU B CA 1
ATOM 3022 C C . GLU B 1 182 ? -8.094 -36.094 10.273 1 36.56 182 GLU B C 1
ATOM 3024 O O . GLU B 1 182 ? -8.609 -37.188 10.602 1 36.56 182 GLU B O 1
ATOM 3029 N N . GLU B 1 183 ? -8.922 -35.062 10.133 1 36.44 183 GLU B N 1
ATOM 3030 C CA . GLU B 1 183 ? -10.242 -35.531 10.57 1 36.44 183 GLU B CA 1
ATOM 3031 C C . GLU B 1 183 ? -10.922 -36.375 9.516 1 36.44 183 GLU B C 1
ATOM 3033 O O . GLU B 1 183 ? -12.023 -36.875 9.734 1 36.44 183 GLU B O 1
ATOM 3038 N N . SER B 1 184 ? -10.531 -36.438 8.242 1 34.53 184 SER B N 1
ATOM 3039 C CA . SER B 1 184 ? -11.469 -37.281 7.523 1 34.53 184 SER B CA 1
ATOM 3040 C C . SER B 1 184 ? -11.188 -38.75 7.785 1 34.53 184 SER B C 1
ATOM 3042 O O . SER B 1 184 ? -11.914 -39.625 7.301 1 34.53 184 SER B O 1
ATOM 3044 N N . PHE B 1 185 ? -9.969 -39.156 8.188 1 31.03 185 PHE B N 1
ATOM 3045 C CA . PHE B 1 185 ? -9.953 -40.625 8.328 1 31.03 185 PHE B CA 1
ATOM 3046 C C . PHE B 1 185 ? -10.719 -41.031 9.578 1 31.03 185 PHE B C 1
ATOM 3048 O O . PHE B 1 185 ? -10.641 -42.188 9.992 1 31.03 185 PHE B O 1
ATOM 3055 N N . ASN B 1 186 ? -11.125 -40.094 10.422 1 31.53 186 ASN B N 1
ATOM 3056 C CA . ASN B 1 186 ? -11.898 -40.75 11.469 1 31.53 186 ASN B CA 1
ATOM 3057 C C . ASN B 1 186 ? -13.203 -41.312 10.922 1 31.53 186 ASN B C 1
ATOM 3059 O O . ASN B 1 186 ? -14.203 -40.625 10.836 1 31.53 186 ASN B O 1
ATOM 3063 N N . LEU B 1 187 ? -13.461 -41.688 9.672 1 23.41 187 LEU B N 1
ATOM 3064 C CA . LEU B 1 187 ? -14.398 -42.781 9.695 1 23.41 187 LEU B CA 1
ATOM 3065 C C . LEU B 1 187 ? -13.695 -44.094 10.109 1 23.41 187 LEU B C 1
ATOM 3067 O O . LEU B 1 187 ? -12.562 -44.344 9.703 1 23.41 187 LEU B O 1
#

Secondary structure (DSSP, 8-state):
---PPPEEEEEETTEEEE--HHHHHHHHHTT-SEEETTEEEEPHHHHHHHHHTT-EEEEETTEEE-HHHHHHHHHTT-TTHHHHHHHHHHHHHTT-EEEE-SSSSSEEEEE-TT-TTTS---EEEEEEETT-EEEHHHHHHHHHHHHHTT-EEEEEEE-TTS-EEEEEEEEE---------TGGG--/---PPPEEEEEETTEEEE--HHHHHHHHHTT-SEEETTEEEEPHHHHHHHHHTT-EEEEETTEEE-HHHHHHHHHHH-TTHHHHHHHHHHHHHTT-EEEE-SSSSSEEEEE-TT-TTTS---EEEEEEETT-EEEHHHHHHHHHHHHHTT-EEEEEEE-TTS-EEEEEEEEE---------TGGG--

pLDDT: mean 89.78, std 15.37, range [22.77, 98.81]

Foldseek 3Di:
DPPQAAAEFEQDPLKTKGQPQVNQVRCVVLQAADDDPSMGIGDLLSVLLCLVVNRYFYYYVPDTAGNVNSVVVCCVPAVCSLVLNLVVNVLVVVPWRWADDDPLRSKIQIHDPPCVPPDGRQAIEDEDEPPDDDDVVSVVVVQVVCVVVVHWYKYWYAYPVSDTDIDTDHDDDDDDPPDPPPDPPPD/DPPQAAAEFEQDPLKTKGQPQVNQVRCVVLQAADDDPSMGIGDLLSVLLCLVVNRYFYYYVPDTAGNVNSVVVCCVPAVCSLVLNLVVNVLVVVPWRWADDDPLRSKIQIDDPPCVPPDGRQAIEDEDEPPDDDDVVSVVVVQVVCVVVVHWYKYWYAYPVSDTDIDTDHDDDDDPPPDPPPPPVPD

Sequence (374 aa):
MEDTPLVKGILVSDQACISDGDMVHELELKGYGEIEKEKLFLKQFETLYLLYTSKLILKKGKKQIDFDSFMNICQKTDSEILTKFLIYRDLRNRGYVVKDGFGFGSDFRVYERGHFGEKGAKFLIFGLNEGQQEKMGHLQKKIQEITQMGKEPIIAVIERRGEVIYYKINKMNFHENKARLEESFNLMEDTPLVKGILVSDQACISDGDMVHELELKGYGEIEKEKLFLKQFETLYLLYTSKLILKKGKKQIDFDSFMNICQKTDSEILTKFLIYRDLRNRGYVVKDGFGFGSDFRVYERGHFGEKGAKFLIFGLNEGQQEKMGHLQKKIQEITQMGKEPIIAVIERRGEVIYYKINKMNFHENKARLEESFNL